Protein AF-A0A7C4FRC9-F1 (afdb_monomer_lite)

Structure (mmCIF, N/CA/C/O backbone):
data_AF-A0A7C4FRC9-F1
#
_entry.id   AF-A0A7C4FRC9-F1
#
loop_
_atom_site.group_PDB
_atom_site.id
_atom_site.type_symbol
_atom_site.label_atom_id
_atom_site.label_alt_id
_atom_site.label_comp_id
_atom_site.label_asym_id
_atom_site.label_entity_id
_atom_site.label_seq_id
_atom_site.pdbx_PDB_ins_code
_atom_site.Cartn_x
_atom_site.Cartn_y
_atom_site.Cartn_z
_atom_site.occupancy
_atom_site.B_iso_or_equiv
_atom_site.auth_seq_id
_atom_site.auth_comp_id
_atom_site.auth_asym_id
_atom_site.auth_atom_id
_atom_site.pdbx_PDB_model_num
ATOM 1 N N . MET A 1 1 ? 4.981 -25.621 -105.817 1.00 39.69 1 MET A N 1
ATOM 2 C CA . MET A 1 1 ? 4.911 -24.858 -104.553 1.00 39.69 1 MET A CA 1
ATOM 3 C C . MET A 1 1 ? 3.865 -25.518 -103.671 1.00 39.69 1 MET A C 1
ATOM 5 O O . MET A 1 1 ? 2.688 -25.416 -103.977 1.00 39.69 1 MET A O 1
ATOM 9 N N . ILE A 1 2 ? 4.285 -26.274 -102.657 1.00 39.16 2 ILE A N 1
ATOM 10 C CA . ILE A 1 2 ? 3.383 -26.930 -101.700 1.00 39.16 2 ILE A CA 1
ATOM 11 C C . ILE A 1 2 ? 3.702 -26.321 -100.336 1.00 39.16 2 ILE A C 1
ATOM 13 O O . ILE A 1 2 ? 4.816 -26.470 -99.841 1.00 39.16 2 ILE A O 1
ATOM 17 N N . ALA A 1 3 ? 2.752 -25.569 -99.781 1.00 40.97 3 ALA A N 1
ATOM 18 C CA . ALA A 1 3 ? 2.880 -24.924 -98.482 1.00 40.97 3 ALA A CA 1
ATOM 19 C C . ALA A 1 3 ? 2.519 -25.921 -97.370 1.00 40.97 3 ALA A C 1
ATOM 21 O O . ALA A 1 3 ? 1.390 -26.410 -97.311 1.00 40.97 3 ALA A O 1
ATOM 22 N N . GLN A 1 4 ? 3.478 -26.219 -96.493 1.00 41.31 4 GLN A N 1
ATOM 23 C CA . GLN A 1 4 ? 3.238 -26.959 -95.255 1.00 41.31 4 GLN A CA 1
ATOM 24 C C . GLN A 1 4 ? 2.692 -26.024 -94.168 1.00 41.31 4 GLN A C 1
ATOM 26 O O . GLN A 1 4 ? 3.187 -24.921 -93.946 1.00 41.31 4 GLN A O 1
ATOM 31 N N . LYS A 1 5 ? 1.647 -26.503 -93.494 1.00 49.38 5 LYS A N 1
ATOM 32 C CA . LYS A 1 5 ? 0.957 -25.891 -92.353 1.00 49.38 5 LYS A CA 1
ATOM 33 C C . LYS A 1 5 ? 1.778 -26.137 -91.073 1.00 49.38 5 LYS A C 1
ATOM 35 O O . LYS A 1 5 ? 2.216 -27.273 -90.898 1.00 49.38 5 LYS A O 1
ATOM 40 N N . PRO A 1 6 ? 1.959 -25.171 -90.153 1.00 49.62 6 PRO A N 1
ATOM 41 C CA . PRO A 1 6 ? 2.631 -25.456 -88.892 1.00 49.62 6 PRO A CA 1
ATOM 42 C C . PRO A 1 6 ? 1.642 -25.978 -87.842 1.00 49.62 6 PRO A C 1
ATOM 44 O O . PRO A 1 6 ? 0.587 -25.394 -87.583 1.00 49.62 6 PRO A O 1
ATOM 47 N N . GLU A 1 7 ? 2.021 -27.098 -87.238 1.00 42.34 7 GLU A N 1
ATOM 48 C CA . GLU A 1 7 ? 1.362 -27.772 -86.127 1.00 42.34 7 GLU A CA 1
ATOM 49 C C . GLU A 1 7 ? 1.812 -27.147 -84.792 1.00 42.34 7 GLU A C 1
ATOM 51 O O . GLU A 1 7 ? 2.996 -26.881 -84.569 1.00 42.34 7 GLU A O 1
ATOM 56 N N . LYS A 1 8 ? 0.853 -26.865 -83.903 1.00 50.00 8 LYS A N 1
ATOM 57 C CA . LYS A 1 8 ? 1.083 -26.281 -82.574 1.00 50.00 8 LYS A CA 1
ATOM 58 C C . LYS A 1 8 ? 1.794 -27.290 -81.662 1.00 50.00 8 LYS A C 1
ATOM 60 O O . LYS A 1 8 ? 1.236 -28.345 -81.383 1.00 50.00 8 LYS A O 1
ATOM 65 N N . ARG A 1 9 ? 2.941 -26.919 -81.080 1.00 42.72 9 ARG A N 1
ATOM 66 C CA . ARG A 1 9 ? 3.460 -27.544 -79.847 1.00 42.72 9 ARG A CA 1
ATOM 67 C C . ARG A 1 9 ? 3.300 -26.587 -78.671 1.00 42.72 9 ARG A C 1
ATOM 69 O O . ARG A 1 9 ? 3.904 -25.517 -78.647 1.00 42.72 9 ARG A O 1
ATOM 76 N N . ALA A 1 10 ? 2.475 -26.988 -77.708 1.00 43.44 10 ALA A N 1
ATOM 77 C CA . ALA A 1 10 ? 2.389 -26.366 -76.396 1.00 43.44 10 ALA A CA 1
ATOM 78 C C . ALA A 1 10 ? 3.716 -26.580 -75.649 1.00 43.44 10 ALA A C 1
ATOM 80 O O . ALA A 1 10 ? 4.198 -27.707 -75.555 1.00 43.44 10 ALA A O 1
ATOM 81 N N . ARG A 1 11 ? 4.322 -25.496 -75.149 1.00 45.44 11 ARG A N 1
ATOM 82 C CA . ARG A 1 11 ? 5.453 -25.566 -74.219 1.00 45.44 11 ARG A CA 1
ATOM 83 C C . ARG A 1 11 ? 4.907 -25.735 -72.809 1.00 45.44 11 ARG A C 1
ATOM 85 O O . ARG A 1 11 ? 4.356 -24.804 -72.229 1.00 45.44 11 ARG A O 1
ATOM 92 N N . GLU A 1 12 ? 5.073 -26.936 -72.290 1.00 51.81 12 GLU A N 1
ATOM 93 C CA . GLU A 1 12 ? 5.099 -27.229 -70.865 1.00 51.81 12 GLU A CA 1
ATOM 94 C C . GLU A 1 12 ? 6.404 -26.627 -70.316 1.00 51.81 12 GLU A C 1
ATOM 96 O O . GLU A 1 12 ? 7.489 -26.963 -70.788 1.00 51.81 12 GLU A O 1
ATOM 101 N N . GLY A 1 13 ? 6.313 -25.640 -69.424 1.00 46.03 13 GLY A N 1
ATOM 102 C CA . GLY A 1 13 ? 7.482 -24.880 -68.982 1.00 46.03 13 GLY A CA 1
ATOM 103 C C . GLY A 1 13 ? 7.266 -24.192 -67.641 1.00 46.03 13 GLY A C 1
ATOM 104 O O . GLY A 1 13 ? 6.520 -23.223 -67.550 1.00 46.03 13 GLY A O 1
ATOM 105 N N . ASP A 1 14 ? 7.960 -24.720 -66.634 1.00 53.25 14 ASP A N 1
ATOM 106 C CA . ASP A 1 14 ? 8.420 -24.056 -65.410 1.00 53.25 14 ASP A CA 1
ATOM 107 C C . ASP A 1 14 ? 7.388 -23.481 -64.426 1.00 53.25 14 ASP A C 1
ATOM 109 O O . ASP A 1 14 ? 7.271 -22.277 -64.210 1.00 53.25 14 ASP A O 1
ATOM 113 N N . ARG A 1 15 ? 6.722 -24.374 -63.680 1.00 51.25 15 ARG A N 1
ATOM 114 C CA . ARG A 1 15 ? 6.160 -24.047 -62.347 1.00 51.25 15 ARG A CA 1
ATOM 115 C C . ARG A 1 15 ? 7.069 -24.461 -61.179 1.00 51.25 15 ARG A C 1
ATOM 117 O O . ARG A 1 15 ? 6.765 -24.143 -60.032 1.00 51.25 15 ARG A O 1
ATOM 124 N N . GLY A 1 16 ? 8.182 -25.144 -61.457 1.00 53.72 16 GLY A N 1
ATOM 125 C CA . GLY A 1 16 ? 9.133 -25.646 -60.458 1.00 53.72 16 GLY A CA 1
ATOM 126 C C . GLY A 1 16 ? 9.737 -24.570 -59.543 1.00 53.72 16 GLY A C 1
ATOM 127 O O . GLY A 1 16 ? 9.617 -24.699 -58.324 1.00 53.72 16 GLY A O 1
ATOM 128 N N . PRO A 1 17 ? 10.326 -23.477 -60.068 1.00 57.72 17 PRO A N 1
ATOM 129 C CA . PRO A 1 17 ? 11.017 -22.500 -59.221 1.00 57.72 17 PRO A CA 1
ATOM 130 C C . PRO A 1 17 ? 10.059 -21.667 -58.354 1.00 57.72 17 PRO A C 1
ATOM 132 O O . PRO A 1 17 ? 10.423 -21.242 -57.259 1.00 57.72 17 PRO A O 1
ATOM 135 N N . PHE A 1 18 ? 8.813 -21.479 -58.798 1.00 57.59 18 PHE A N 1
ATOM 136 C CA . PHE A 1 18 ? 7.813 -20.688 -58.075 1.00 57.59 18 PHE A CA 1
ATOM 137 C C . PHE A 1 18 ? 7.245 -21.429 -56.857 1.00 57.59 18 PHE A C 1
ATOM 139 O O . PHE A 1 18 ? 7.050 -20.835 -55.796 1.00 57.59 18 PHE A O 1
ATOM 146 N N . ILE A 1 19 ? 7.026 -22.742 -56.985 1.00 64.00 19 ILE A N 1
ATOM 147 C CA . ILE A 1 19 ? 6.540 -23.584 -55.884 1.00 64.00 19 ILE A CA 1
ATOM 148 C C . ILE A 1 19 ? 7.621 -23.709 -54.804 1.00 64.00 19 ILE A C 1
ATOM 150 O O . ILE A 1 19 ? 7.321 -23.568 -53.621 1.00 64.00 19 ILE A O 1
ATOM 154 N N . VAL A 1 20 ? 8.886 -23.884 -55.199 1.00 66.31 20 VAL A N 1
ATOM 155 C CA . VAL A 1 20 ? 10.014 -23.950 -54.255 1.00 66.31 20 VAL A CA 1
ATOM 156 C C . VAL A 1 20 ? 10.172 -22.632 -53.488 1.00 66.31 20 VAL A C 1
ATOM 158 O O . VAL A 1 20 ? 10.335 -22.659 -52.270 1.00 66.31 20 VAL A O 1
ATOM 161 N N . ALA A 1 21 ? 10.042 -21.480 -54.156 1.00 67.88 21 ALA A N 1
ATOM 162 C CA . ALA A 1 21 ? 10.092 -20.172 -53.501 1.00 67.88 21 ALA A CA 1
ATOM 163 C C . ALA A 1 21 ? 8.931 -19.952 -52.511 1.00 67.88 21 ALA A C 1
ATOM 165 O O . ALA A 1 21 ? 9.160 -19.472 -51.401 1.00 67.88 21 ALA A O 1
ATOM 166 N N . MET A 1 22 ? 7.699 -20.345 -52.862 1.00 67.38 22 MET A N 1
ATOM 167 C CA . MET A 1 22 ? 6.550 -20.256 -51.946 1.00 67.38 22 MET A CA 1
ATOM 168 C C . MET A 1 22 ? 6.711 -21.151 -50.717 1.00 67.38 22 MET A C 1
ATOM 170 O O . MET A 1 22 ? 6.409 -20.720 -49.605 1.00 67.38 22 MET A O 1
ATOM 174 N N . VAL A 1 23 ? 7.203 -22.378 -50.904 1.00 70.31 23 VAL A N 1
ATOM 175 C CA . VAL A 1 23 ? 7.465 -23.307 -49.799 1.00 70.31 23 VAL A CA 1
ATOM 176 C C . VAL A 1 23 ? 8.554 -22.740 -48.889 1.00 70.31 23 VAL A C 1
ATOM 178 O O . VAL A 1 23 ? 8.381 -22.737 -47.675 1.00 70.31 23 VAL A O 1
ATOM 181 N N . LEU A 1 24 ? 9.625 -22.167 -49.446 1.00 71.31 24 LEU A N 1
ATOM 182 C CA . LEU A 1 24 ? 10.692 -21.550 -48.657 1.00 71.31 24 LEU A CA 1
ATOM 183 C C . LEU A 1 24 ? 10.187 -20.354 -47.833 1.00 71.31 24 LEU A C 1
ATOM 185 O O . LEU A 1 24 ? 10.489 -20.263 -46.648 1.00 71.31 24 LEU A O 1
ATOM 189 N N . ILE A 1 25 ? 9.373 -19.471 -48.424 1.00 73.62 25 ILE A N 1
ATOM 190 C CA . ILE A 1 25 ? 8.760 -18.333 -47.716 1.00 73.62 25 ILE A CA 1
ATOM 191 C C . ILE A 1 25 ? 7.819 -18.824 -46.613 1.00 73.62 25 ILE A C 1
ATOM 193 O O . ILE A 1 25 ? 7.826 -18.270 -45.515 1.00 73.62 25 ILE A O 1
ATOM 197 N N . PHE A 1 26 ? 7.043 -19.877 -46.873 1.00 71.94 26 PHE A N 1
ATOM 198 C CA . PHE A 1 26 ? 6.169 -20.482 -45.873 1.00 71.94 26 PHE A CA 1
ATOM 199 C C . PHE A 1 26 ? 6.974 -21.081 -44.714 1.00 71.94 26 PHE A C 1
ATOM 201 O O . PHE A 1 26 ? 6.668 -20.800 -43.560 1.00 71.94 26 PHE A O 1
ATOM 208 N N . PHE A 1 27 ? 8.049 -21.825 -44.990 1.00 67.75 27 PHE A N 1
ATOM 209 C CA . PHE A 1 27 ? 8.919 -22.372 -43.947 1.00 67.75 27 PHE A CA 1
ATOM 210 C C . PHE A 1 27 ? 9.648 -21.281 -43.165 1.00 67.75 27 PHE A C 1
ATOM 212 O O . PHE A 1 27 ? 9.705 -21.367 -41.944 1.00 67.75 27 PHE A O 1
ATOM 219 N N . ILE A 1 28 ? 10.138 -20.228 -43.823 1.00 68.50 28 ILE A N 1
ATOM 220 C CA . ILE A 1 28 ? 10.747 -19.072 -43.155 1.00 68.50 28 ILE A CA 1
ATOM 221 C C . ILE A 1 28 ? 9.707 -18.365 -42.271 1.00 68.50 28 ILE A C 1
ATOM 223 O O . ILE A 1 28 ? 9.977 -18.099 -41.103 1.00 68.50 28 ILE A O 1
ATOM 227 N N . GLY A 1 29 ? 8.494 -18.130 -42.778 1.00 61.62 29 GLY A N 1
ATOM 228 C CA . GLY A 1 29 ? 7.397 -17.529 -42.018 1.00 61.62 29 GLY A CA 1
ATOM 229 C C . GLY A 1 29 ? 6.994 -18.365 -40.801 1.00 61.62 29 GLY A C 1
ATOM 230 O O . GLY A 1 29 ? 6.905 -17.838 -39.696 1.00 61.62 29 GLY A O 1
ATOM 231 N N . VAL A 1 30 ? 6.832 -19.679 -40.969 1.00 62.50 30 VAL A N 1
ATOM 232 C CA . VAL A 1 30 ? 6.519 -20.617 -39.879 1.00 62.50 30 VAL A CA 1
ATOM 233 C C . VAL A 1 30 ? 7.677 -20.720 -38.880 1.00 62.50 30 VAL A C 1
ATOM 235 O O . VAL A 1 30 ? 7.434 -20.834 -37.680 1.00 62.50 30 VAL A O 1
ATOM 238 N N . PHE A 1 31 ? 8.929 -20.630 -39.334 1.00 57.38 31 PHE A N 1
ATOM 239 C CA . PHE A 1 31 ? 10.109 -20.631 -38.469 1.00 57.38 31 PHE A CA 1
ATOM 240 C C . PHE A 1 31 ? 10.190 -19.356 -37.617 1.00 57.38 31 PHE A C 1
ATOM 242 O O . PHE A 1 31 ? 10.411 -19.451 -36.414 1.00 57.38 31 PHE A O 1
ATOM 249 N N . PHE A 1 32 ? 9.918 -18.176 -38.188 1.00 55.28 32 PHE A N 1
ATOM 250 C CA . PHE A 1 32 ? 9.857 -16.917 -37.431 1.00 55.28 32 PHE A CA 1
ATOM 251 C C . PHE A 1 32 ? 8.658 -16.849 -36.473 1.00 55.28 32 PHE A C 1
ATOM 253 O O . PHE A 1 32 ? 8.803 -16.348 -35.358 1.00 55.28 32 PHE A O 1
ATOM 260 N N . ILE A 1 33 ? 7.500 -17.397 -36.860 1.00 56.72 33 ILE A N 1
ATOM 261 C CA . ILE A 1 33 ? 6.330 -17.502 -35.975 1.00 56.72 33 ILE A CA 1
ATOM 262 C C . ILE A 1 33 ? 6.640 -18.427 -34.789 1.00 56.72 33 ILE A C 1
ATOM 264 O O . ILE A 1 33 ? 6.338 -18.071 -33.654 1.00 56.72 33 ILE A O 1
ATOM 268 N N . ASN A 1 34 ? 7.304 -19.565 -35.018 1.00 48.19 34 ASN A N 1
ATOM 269 C CA . ASN A 1 34 ? 7.692 -20.482 -33.940 1.00 48.19 34 ASN A CA 1
ATOM 270 C C . ASN A 1 34 ? 8.859 -19.960 -33.082 1.00 48.19 34 ASN A C 1
ATOM 272 O O . ASN A 1 34 ? 8.884 -20.222 -31.881 1.00 48.19 34 ASN A O 1
ATOM 276 N N . LEU A 1 35 ? 9.788 -19.168 -33.632 1.00 46.72 35 LEU A N 1
ATOM 277 C CA . LEU A 1 35 ? 10.836 -18.517 -32.831 1.00 46.72 35 LEU A CA 1
ATOM 278 C C . LEU A 1 35 ? 10.267 -17.482 -31.853 1.00 46.72 35 LEU A C 1
ATOM 280 O O . LEU A 1 35 ? 10.776 -17.348 -30.741 1.00 46.72 35 LEU A O 1
ATOM 284 N N . GLY A 1 36 ? 9.190 -16.787 -32.235 1.00 43.41 36 GLY A N 1
ATOM 285 C CA . GLY A 1 36 ? 8.468 -15.872 -31.346 1.00 43.41 36 GLY A CA 1
ATOM 286 C C . GLY A 1 36 ? 7.828 -16.558 -30.130 1.00 43.41 36 GLY A C 1
ATOM 287 O O . GLY A 1 36 ? 7.539 -15.887 -29.144 1.00 43.41 36 GLY A O 1
ATOM 288 N N . VAL A 1 37 ? 7.651 -17.884 -30.175 1.00 44.81 37 VAL A N 1
ATOM 289 C CA . VAL A 1 37 ? 7.088 -18.706 -29.087 1.00 44.81 37 VAL A CA 1
ATOM 290 C C . VAL A 1 37 ? 8.182 -19.270 -28.161 1.00 44.81 37 VAL A C 1
ATOM 292 O O . VAL A 1 37 ? 7.887 -19.685 -27.044 1.00 44.81 37 VAL A O 1
ATOM 295 N N . LEU A 1 38 ? 9.455 -19.249 -28.578 1.00 38.59 38 LEU A N 1
ATOM 296 C CA . LEU A 1 38 ? 10.572 -19.865 -27.843 1.00 38.59 38 LEU A CA 1
ATOM 297 C C . LEU A 1 38 ? 11.319 -18.926 -26.889 1.00 38.59 38 LEU A C 1
ATOM 299 O O . LEU A 1 38 ? 12.128 -19.399 -26.093 1.00 38.59 38 LEU A O 1
ATOM 303 N N . PHE A 1 39 ? 11.046 -17.621 -26.919 1.00 43.31 39 PHE A N 1
ATOM 304 C CA . PHE A 1 39 ? 11.543 -16.713 -25.890 1.00 43.31 39 PHE A CA 1
ATOM 305 C C . PHE A 1 39 ? 10.457 -16.517 -24.834 1.00 43.31 39 PHE A C 1
ATOM 307 O O . PHE A 1 39 ? 9.515 -15.758 -25.084 1.00 43.31 39 PHE A O 1
ATOM 314 N N . PRO A 1 40 ? 10.552 -17.158 -23.650 1.00 50.25 40 PRO A N 1
ATOM 315 C CA . PRO A 1 40 ? 9.742 -16.719 -22.527 1.00 50.25 40 PRO A CA 1
ATOM 316 C C . PRO A 1 40 ? 10.047 -15.234 -22.336 1.00 50.25 40 PRO A C 1
ATOM 318 O O . PRO A 1 40 ? 11.204 -14.848 -22.171 1.00 50.25 40 PRO A O 1
ATOM 321 N N . PHE A 1 41 ? 9.024 -14.389 -22.456 1.00 56.38 41 PHE A N 1
ATOM 322 C CA . PHE A 1 41 ? 9.143 -12.949 -22.260 1.00 56.38 41 PHE A CA 1
ATOM 323 C C . PHE A 1 41 ? 9.532 -12.721 -20.792 1.00 56.38 41 PHE A C 1
ATOM 325 O O . PHE A 1 41 ? 8.675 -12.627 -19.915 1.00 56.38 41 PHE A O 1
ATOM 332 N N . GLN A 1 42 ? 10.833 -12.738 -20.505 1.00 76.94 42 GLN A N 1
ATOM 333 C CA . GLN A 1 42 ? 11.354 -12.513 -19.166 1.00 76.94 42 GLN A CA 1
ATOM 334 C C . GLN A 1 42 ? 11.203 -11.032 -18.846 1.00 76.94 42 GLN A C 1
ATOM 336 O O . GLN A 1 42 ? 11.608 -10.162 -19.622 1.00 76.94 42 GLN A O 1
ATOM 341 N N . ILE A 1 43 ? 10.589 -10.739 -17.703 1.00 89.75 43 ILE A N 1
ATOM 342 C CA . ILE A 1 43 ? 10.398 -9.366 -17.245 1.00 89.75 43 ILE A CA 1
ATOM 343 C C . ILE A 1 43 ? 11.783 -8.781 -16.966 1.00 89.75 43 ILE A C 1
ATOM 345 O O . ILE A 1 43 ? 12.542 -9.338 -16.178 1.00 89.75 43 ILE A O 1
ATOM 349 N N . SER A 1 44 ? 12.125 -7.665 -17.608 1.00 94.12 44 SER A N 1
ATOM 350 C CA . SER A 1 44 ? 13.327 -6.900 -17.272 1.00 94.12 44 SER A CA 1
ATOM 351 C C . SER A 1 44 ? 13.135 -6.261 -15.898 1.00 94.12 44 SER A C 1
ATOM 353 O O . SER A 1 44 ? 12.264 -5.397 -15.746 1.00 94.12 44 SER A O 1
ATOM 355 N N . VAL A 1 45 ? 13.925 -6.676 -14.906 1.00 95.88 45 VAL A N 1
ATOM 356 C CA . VAL A 1 45 ? 13.808 -6.205 -13.519 1.00 95.88 45 VAL A CA 1
ATOM 357 C C . VAL A 1 45 ? 15.108 -5.585 -13.036 1.00 95.88 45 VAL A C 1
ATOM 359 O O . VAL A 1 45 ? 16.169 -6.183 -13.157 1.00 95.88 45 VAL A O 1
ATOM 362 N N . TYR A 1 46 ? 15.013 -4.409 -12.430 1.00 96.50 46 TYR A N 1
ATOM 363 C CA . TYR A 1 46 ? 16.066 -3.837 -11.606 1.00 96.50 46 TYR A CA 1
ATOM 364 C C . TYR A 1 46 ? 15.662 -3.944 -10.132 1.00 96.50 46 TYR A C 1
ATOM 366 O O . TYR A 1 46 ? 14.607 -3.445 -9.726 1.00 96.50 46 TYR A O 1
ATOM 374 N N . THR A 1 47 ? 16.486 -4.598 -9.320 1.00 95.38 47 THR A N 1
ATOM 375 C CA . THR A 1 47 ? 16.232 -4.771 -7.889 1.00 95.38 47 THR A CA 1
ATOM 376 C C . THR A 1 47 ? 17.536 -4.826 -7.099 1.00 95.38 47 THR A C 1
ATOM 378 O O . THR A 1 47 ? 18.594 -5.093 -7.653 1.00 95.38 47 THR A O 1
ATOM 381 N N . LEU A 1 48 ? 17.446 -4.559 -5.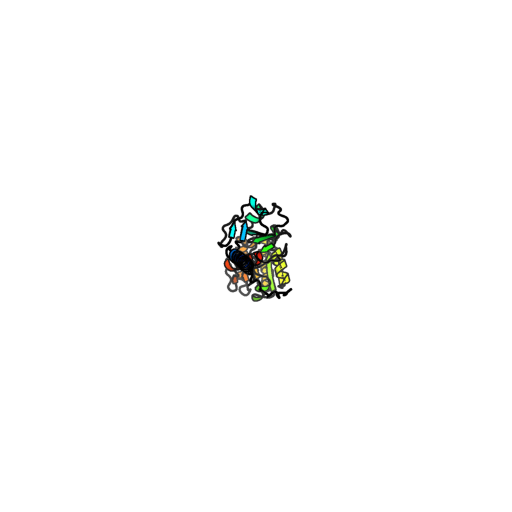796 1.00 93.50 48 LEU A N 1
ATOM 382 C CA . LEU A 1 48 ? 18.529 -4.734 -4.820 1.00 93.50 48 LEU A CA 1
ATOM 383 C C . LEU A 1 48 ? 18.145 -5.759 -3.739 1.00 93.50 48 LEU A C 1
ATOM 385 O O . LEU A 1 48 ? 18.828 -5.895 -2.726 1.00 93.50 48 LEU A O 1
ATOM 389 N N . GLU A 1 49 ? 17.004 -6.421 -3.918 1.00 89.12 49 GLU A N 1
ATOM 390 C CA . GLU A 1 49 ? 16.396 -7.342 -2.968 1.00 89.12 49 GLU A CA 1
ATOM 391 C C . GLU A 1 49 ? 16.093 -8.663 -3.689 1.00 89.12 49 GLU A C 1
ATOM 393 O O . GLU A 1 49 ? 15.837 -8.656 -4.894 1.00 89.12 49 GLU A O 1
ATOM 398 N N . PRO A 1 50 ? 16.106 -9.807 -2.985 1.00 83.44 50 PRO A N 1
ATOM 399 C CA . PRO A 1 50 ? 15.775 -11.083 -3.602 1.00 83.44 50 PRO A CA 1
ATOM 400 C C . PRO A 1 50 ? 14.331 -11.074 -4.116 1.00 83.44 50 PRO A C 1
ATOM 402 O O . PRO A 1 50 ? 13.389 -10.781 -3.371 1.00 83.44 50 PRO A O 1
ATOM 405 N N . LEU A 1 51 ? 14.160 -11.425 -5.391 1.00 82.62 51 LEU A N 1
ATOM 406 C CA . LEU A 1 51 ? 12.845 -11.598 -5.992 1.00 82.62 51 LEU A CA 1
ATOM 407 C C . LEU A 1 51 ? 12.315 -12.999 -5.681 1.00 82.62 51 LEU A C 1
ATOM 409 O O . LEU A 1 51 ? 13.064 -13.969 -5.724 1.00 82.62 51 LEU A O 1
ATOM 413 N N . PRO A 1 52 ? 11.022 -13.137 -5.367 1.00 71.88 52 PRO A N 1
ATOM 414 C CA . PRO A 1 52 ? 10.423 -14.429 -5.043 1.00 71.88 52 PRO A CA 1
ATOM 415 C C . PRO A 1 52 ? 9.752 -15.101 -6.256 1.00 71.88 52 PRO A C 1
ATOM 417 O O . PRO A 1 52 ? 8.792 -15.850 -6.080 1.00 71.88 52 PRO A O 1
ATOM 420 N N . PHE A 1 53 ? 10.188 -14.786 -7.476 1.00 77.62 53 PHE A N 1
ATOM 421 C CA . PHE A 1 53 ? 9.729 -15.409 -8.720 1.00 77.62 53 PHE A CA 1
ATOM 422 C C . PHE A 1 53 ? 10.906 -15.538 -9.681 1.00 77.62 53 PHE A C 1
ATOM 424 O O . PHE A 1 53 ? 11.755 -14.661 -9.672 1.00 77.62 53 PHE A O 1
ATOM 431 N N . ASP A 1 54 ? 10.927 -16.577 -10.517 1.00 75.94 54 ASP A N 1
ATOM 432 C CA . ASP A 1 54 ? 12.095 -16.914 -11.351 1.00 75.94 54 ASP A CA 1
ATOM 433 C C . ASP A 1 54 ? 11.984 -16.407 -12.807 1.00 75.94 54 ASP A C 1
ATOM 435 O O . ASP A 1 54 ? 12.962 -16.386 -13.550 1.00 75.94 54 ASP A O 1
ATOM 439 N N . ASP A 1 55 ? 10.800 -15.937 -13.221 1.00 82.12 55 ASP A N 1
ATOM 440 C CA . ASP A 1 55 ? 10.504 -15.476 -14.590 1.00 82.12 55 ASP A CA 1
ATOM 441 C C . ASP A 1 55 ? 10.991 -14.032 -14.861 1.00 82.12 55 ASP A C 1
ATOM 443 O O . ASP A 1 55 ? 10.232 -13.172 -15.330 1.00 82.12 55 ASP A O 1
ATOM 447 N N . TYR A 1 56 ? 12.251 -13.723 -14.554 1.00 88.88 56 TYR A N 1
ATOM 448 C CA . TYR A 1 56 ? 12.813 -12.392 -14.786 1.00 88.88 56 TYR A CA 1
ATOM 449 C C . TYR A 1 56 ? 14.237 -12.412 -15.321 1.00 88.88 56 TYR A C 1
ATOM 451 O O . TYR A 1 56 ? 15.004 -13.351 -15.129 1.00 88.88 56 TYR A O 1
ATOM 459 N N . ARG A 1 57 ? 14.590 -11.310 -15.980 1.00 91.75 57 ARG A N 1
ATOM 460 C CA . ARG A 1 57 ? 15.959 -10.983 -16.346 1.00 91.75 57 ARG A CA 1
ATOM 461 C C . ARG A 1 57 ? 16.394 -9.790 -15.517 1.00 91.75 57 ARG A C 1
ATOM 463 O O . ARG A 1 57 ? 15.839 -8.699 -15.656 1.00 91.75 57 ARG A O 1
ATOM 470 N N . GLU A 1 58 ? 17.394 -9.997 -14.671 1.00 93.06 58 GLU A N 1
ATOM 471 C CA . GLU A 1 58 ? 17.983 -8.909 -13.903 1.00 93.06 58 GLU A CA 1
ATOM 472 C C . GLU A 1 58 ? 18.742 -7.952 -14.827 1.00 93.06 58 GLU A C 1
ATOM 474 O O . GLU A 1 58 ? 19.569 -8.354 -15.650 1.00 93.06 58 GLU A O 1
ATOM 479 N N . VAL A 1 59 ? 18.439 -6.668 -14.703 1.00 95.19 59 VAL A N 1
ATOM 480 C CA . VAL A 1 59 ? 19.058 -5.589 -15.463 1.00 95.19 59 VAL A CA 1
ATOM 481 C C . VAL A 1 59 ? 20.072 -4.916 -14.560 1.00 95.19 59 VAL A C 1
ATOM 483 O O . VAL A 1 59 ? 19.744 -4.490 -13.459 1.00 95.19 59 VAL A O 1
ATOM 486 N N . LYS A 1 60 ? 21.311 -4.784 -15.031 1.00 95.31 60 LYS A N 1
ATOM 487 C CA . LYS A 1 60 ? 22.337 -4.021 -14.312 1.00 95.31 60 LYS A CA 1
ATOM 488 C C . LYS A 1 60 ? 22.071 -2.524 -14.421 1.00 95.31 60 LYS A C 1
ATOM 490 O O . LYS A 1 60 ? 21.524 -2.062 -15.424 1.00 95.31 60 LYS A O 1
ATOM 495 N N . LYS A 1 61 ? 22.511 -1.759 -13.421 1.00 95.19 61 LYS A N 1
ATOM 496 C CA . LYS A 1 61 ? 22.282 -0.309 -13.334 1.00 95.19 61 LYS A CA 1
ATOM 497 C C . LYS A 1 61 ? 22.719 0.438 -14.598 1.00 95.19 61 LYS A C 1
ATOM 499 O O . LYS A 1 61 ? 22.012 1.329 -15.064 1.00 95.19 61 LYS A O 1
ATOM 504 N N . GLU A 1 62 ? 23.843 0.039 -15.185 1.00 94.81 62 GLU A N 1
ATOM 505 C CA . GLU A 1 62 ? 24.440 0.671 -16.368 1.00 94.81 62 GLU A CA 1
ATOM 506 C C . GLU A 1 62 ? 23.589 0.464 -17.630 1.00 94.81 62 GLU A C 1
ATOM 508 O O . GLU A 1 62 ? 23.621 1.280 -18.548 1.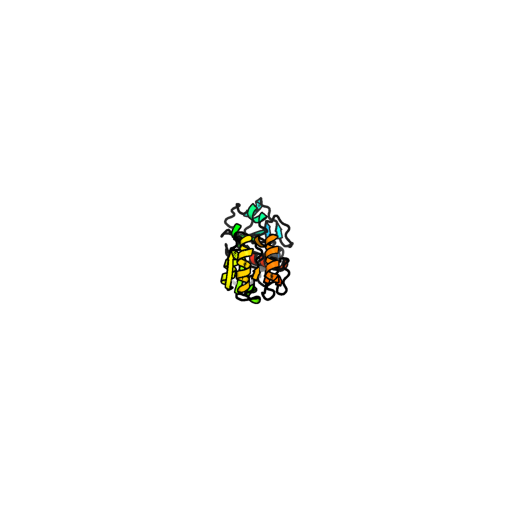00 94.81 62 GLU A O 1
ATOM 513 N N . ASN A 1 63 ? 22.785 -0.601 -17.656 1.00 94.56 63 ASN A N 1
ATOM 514 C CA . ASN A 1 63 ? 21.993 -1.011 -18.814 1.00 94.56 63 ASN A CA 1
ATOM 515 C C . ASN A 1 63 ? 20.520 -0.602 -18.710 1.00 94.56 63 ASN A C 1
ATOM 517 O O . ASN A 1 63 ? 19.729 -0.941 -19.586 1.00 94.56 63 ASN A O 1
ATOM 521 N N . ILE A 1 64 ? 20.134 0.150 -17.674 1.00 94.94 64 ILE A N 1
ATOM 522 C CA . ILE A 1 64 ? 18.737 0.532 -17.433 1.00 94.94 64 ILE A CA 1
ATOM 523 C C . ILE A 1 64 ? 18.115 1.213 -18.651 1.00 94.94 64 ILE A C 1
ATOM 525 O O . ILE A 1 64 ? 17.018 0.834 -19.043 1.00 94.94 64 ILE A O 1
ATOM 529 N N . CYS A 1 65 ? 18.789 2.173 -19.292 1.00 94.44 65 CYS A N 1
ATOM 530 C CA . CYS A 1 65 ? 18.203 2.884 -20.436 1.00 94.44 65 CYS A CA 1
ATOM 531 C C . CYS A 1 65 ? 18.147 2.064 -21.738 1.00 94.44 65 CYS A C 1
ATOM 533 O O . CYS A 1 65 ? 17.523 2.523 -22.694 1.00 94.44 65 CYS A O 1
ATOM 535 N N . ALA A 1 66 ? 18.752 0.872 -21.794 1.00 93.56 66 ALA A N 1
ATOM 536 C CA . ALA A 1 66 ? 18.589 -0.034 -22.932 1.00 93.56 66 ALA A CA 1
ATOM 537 C C . ALA A 1 66 ? 17.192 -0.685 -22.950 1.00 93.56 66 ALA A C 1
ATOM 539 O O . ALA A 1 66 ? 16.715 -1.135 -23.992 1.00 93.56 66 ALA A O 1
ATOM 540 N N . GLU A 1 67 ? 16.509 -0.700 -21.804 1.00 93.69 67 GLU A N 1
ATOM 541 C CA . GLU A 1 67 ? 15.196 -1.310 -21.648 1.00 93.69 67 GLU A CA 1
ATOM 542 C C . GLU A 1 67 ? 14.077 -0.331 -22.007 1.00 93.69 67 GLU A C 1
ATOM 544 O O . GLU A 1 67 ? 13.913 0.714 -21.373 1.00 93.69 67 GLU A O 1
ATOM 549 N N . LYS A 1 68 ? 13.223 -0.699 -22.970 1.00 91.38 68 LYS A N 1
ATOM 550 C CA . LYS A 1 68 ? 11.997 0.069 -23.266 1.00 91.38 68 LYS A CA 1
ATOM 551 C C . LYS A 1 68 ? 11.010 0.050 -22.098 1.00 91.38 68 LYS A C 1
ATOM 553 O O . LYS A 1 68 ? 10.279 1.016 -21.886 1.00 91.38 68 LYS A O 1
ATOM 558 N N . ARG A 1 69 ? 10.970 -1.055 -21.352 1.00 93.88 69 ARG A N 1
ATOM 559 C CA . ARG A 1 69 ? 10.103 -1.248 -20.191 1.00 93.88 69 ARG A CA 1
ATOM 560 C C . ARG A 1 69 ? 10.894 -1.936 -19.087 1.00 93.88 69 ARG A C 1
ATOM 562 O O . ARG A 1 69 ? 11.527 -2.953 -19.347 1.00 93.88 69 ARG A O 1
ATOM 569 N N . LEU A 1 70 ? 10.851 -1.384 -17.880 1.00 95.44 70 LEU A N 1
ATOM 570 C CA . LEU A 1 70 ? 11.622 -1.872 -16.740 1.00 95.44 70 LEU A CA 1
ATOM 571 C C . LEU A 1 70 ? 10.737 -1.952 -15.497 1.00 95.44 70 LEU A C 1
ATOM 573 O O . LEU A 1 70 ? 10.043 -0.991 -15.164 1.00 95.44 70 LEU A O 1
ATOM 577 N N . LEU A 1 71 ? 10.775 -3.093 -14.814 1.00 95.94 71 LEU A N 1
ATOM 578 C CA . LEU A 1 71 ? 10.211 -3.245 -13.483 1.00 95.94 71 LEU A CA 1
ATOM 579 C C . LEU A 1 71 ? 11.299 -2.879 -12.472 1.00 95.94 71 LEU A C 1
ATOM 581 O O . LEU A 1 71 ? 12.362 -3.486 -12.456 1.00 95.94 71 LEU A O 1
ATOM 585 N N . ILE A 1 72 ? 11.046 -1.887 -11.631 1.00 96.06 72 ILE A N 1
ATOM 586 C CA . ILE A 1 72 ? 11.913 -1.531 -10.514 1.00 96.06 72 ILE A CA 1
ATOM 587 C C . ILE A 1 72 ? 11.263 -2.065 -9.244 1.00 96.06 72 ILE A C 1
ATOM 589 O O . ILE A 1 72 ? 10.154 -1.658 -8.893 1.00 96.06 72 ILE A O 1
ATOM 593 N N . TYR A 1 73 ? 11.930 -2.997 -8.574 1.00 95.06 73 TYR A N 1
ATOM 594 C CA . TYR A 1 73 ? 11.368 -3.689 -7.420 1.00 95.06 73 TYR A CA 1
ATOM 595 C C . TYR A 1 73 ? 12.079 -3.300 -6.125 1.00 95.06 73 TYR A C 1
ATOM 597 O O . TYR A 1 73 ? 13.268 -3.581 -5.953 1.00 95.06 73 TYR A O 1
ATOM 605 N N . GLY A 1 74 ? 11.318 -2.702 -5.207 1.00 93.06 74 GLY A N 1
ATOM 606 C CA . GLY A 1 74 ? 11.777 -2.268 -3.892 1.00 93.06 74 GLY A CA 1
ATOM 607 C C . GLY A 1 74 ? 12.162 -0.788 -3.848 1.00 93.06 74 GLY A C 1
ATOM 608 O O . GLY A 1 74 ? 12.692 -0.213 -4.801 1.00 93.06 74 GLY A O 1
ATOM 609 N N . ILE A 1 75 ? 11.922 -0.163 -2.694 1.00 92.38 75 ILE A N 1
ATOM 610 C CA . ILE A 1 75 ? 12.175 1.269 -2.479 1.00 92.38 75 ILE A CA 1
ATOM 611 C C . ILE A 1 75 ? 13.652 1.641 -2.651 1.00 92.38 75 ILE A C 1
ATOM 613 O O . ILE A 1 75 ? 13.965 2.686 -3.218 1.00 92.38 75 ILE A O 1
ATOM 617 N N . ARG A 1 76 ? 14.572 0.777 -2.205 1.00 93.56 76 ARG A N 1
ATOM 618 C CA . ARG A 1 76 ? 16.017 1.018 -2.322 1.00 93.56 76 ARG A CA 1
ATOM 619 C C . ARG A 1 76 ? 16.456 1.033 -3.780 1.00 93.56 76 ARG A C 1
ATOM 621 O O . ARG A 1 76 ? 17.162 1.950 -4.187 1.00 93.56 76 ARG A O 1
ATOM 628 N N . ALA A 1 77 ? 15.979 0.063 -4.561 1.00 94.94 77 ALA A N 1
ATOM 629 C CA . ALA A 1 77 ? 16.243 -0.006 -5.990 1.00 94.94 77 ALA A CA 1
ATOM 630 C C . ALA A 1 77 ? 15.700 1.239 -6.705 1.00 94.94 77 ALA A C 1
ATOM 632 O O . ALA A 1 77 ? 16.413 1.867 -7.480 1.00 94.94 77 ALA A O 1
ATOM 633 N N . TYR A 1 78 ? 14.474 1.660 -6.378 1.00 95.00 78 TYR A N 1
ATOM 634 C CA . TYR A 1 78 ? 13.887 2.870 -6.949 1.00 95.00 78 TYR A CA 1
ATOM 635 C C . TYR A 1 78 ? 14.703 4.131 -6.650 1.00 95.00 78 TYR A C 1
ATOM 637 O O . TYR A 1 78 ? 15.047 4.880 -7.563 1.00 95.00 78 TYR A O 1
ATOM 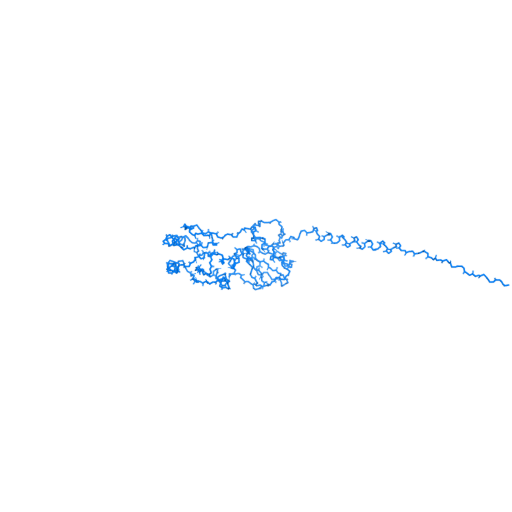645 N N . LEU A 1 79 ? 15.077 4.351 -5.388 1.00 93.88 79 LEU A N 1
ATOM 646 C CA . LEU A 1 79 ? 15.876 5.512 -4.994 1.00 93.88 79 LEU A CA 1
ATOM 647 C C . LEU A 1 79 ? 17.264 5.537 -5.651 1.00 93.88 79 LEU A C 1
ATOM 649 O O . LEU A 1 79 ? 17.763 6.627 -5.941 1.00 93.88 79 LEU A O 1
ATOM 653 N N . ASP A 1 80 ? 17.860 4.370 -5.910 1.00 95.50 80 ASP A N 1
ATOM 654 C CA . ASP A 1 80 ? 19.167 4.256 -6.563 1.00 95.50 80 ASP A CA 1
ATOM 655 C C . ASP A 1 80 ? 19.147 4.719 -8.032 1.00 95.50 80 ASP A C 1
ATOM 657 O O . ASP A 1 80 ? 20.133 5.269 -8.536 1.00 95.50 80 ASP A O 1
ATOM 661 N N . VAL A 1 81 ? 18.006 4.553 -8.712 1.00 94.81 81 VAL A N 1
ATOM 662 C CA . VAL A 1 81 ? 17.889 4.771 -10.165 1.00 94.81 81 VAL A CA 1
ATOM 663 C C . VAL A 1 81 ? 16.937 5.895 -10.561 1.00 94.81 81 VAL A C 1
ATOM 665 O O . VAL A 1 81 ? 16.927 6.285 -11.729 1.00 94.81 81 VAL A O 1
ATOM 668 N N . LYS A 1 82 ? 16.190 6.490 -9.621 1.00 92.75 82 LYS A N 1
ATOM 669 C CA . LYS A 1 82 ? 15.217 7.559 -9.923 1.00 92.75 82 LYS A CA 1
ATOM 670 C C . LYS A 1 82 ? 15.825 8.754 -10.665 1.00 92.75 82 LYS A C 1
ATOM 672 O O . LYS A 1 82 ? 15.193 9.350 -11.527 1.00 92.75 82 LYS A O 1
ATOM 677 N N . LYS A 1 83 ? 17.097 9.077 -10.391 1.00 92.94 83 LYS A N 1
ATOM 678 C CA . LYS A 1 83 ? 17.811 10.196 -11.037 1.00 92.94 83 LYS A CA 1
ATOM 679 C C . LYS A 1 83 ? 18.256 9.895 -12.472 1.00 92.94 83 LYS A C 1
ATOM 681 O O . LYS A 1 83 ? 18.574 10.826 -13.210 1.00 92.94 83 LYS A O 1
ATOM 686 N N . ILE A 1 84 ? 18.295 8.625 -12.874 1.00 93.62 84 ILE A N 1
ATOM 687 C CA . ILE A 1 84 ? 18.648 8.221 -14.237 1.00 93.62 84 ILE A CA 1
ATOM 688 C C . ILE A 1 84 ? 17.443 8.531 -15.124 1.00 93.62 84 ILE A C 1
ATOM 690 O O . ILE A 1 84 ? 16.356 8.018 -14.872 1.00 93.62 84 ILE A O 1
ATOM 694 N N . ARG A 1 85 ? 17.603 9.360 -16.160 1.00 89.75 85 ARG A N 1
ATOM 695 C CA . ARG A 1 85 ? 16.505 9.725 -17.069 1.00 89.75 85 ARG A CA 1
ATOM 696 C C . ARG A 1 85 ? 16.609 8.956 -18.382 1.00 89.75 85 ARG A C 1
ATOM 698 O O . ARG A 1 85 ? 17.543 9.169 -19.144 1.00 89.75 85 ARG A O 1
ATOM 705 N N . CYS A 1 86 ? 15.609 8.123 -18.662 1.00 92.19 86 CYS A N 1
ATOM 706 C CA . CYS A 1 86 ? 15.466 7.399 -19.925 1.00 92.19 86 CYS A CA 1
ATOM 707 C C . CYS A 1 86 ? 14.109 7.800 -20.557 1.00 92.19 86 CYS A C 1
ATOM 709 O O . CYS A 1 86 ? 13.091 7.200 -20.221 1.00 92.19 86 CYS A O 1
ATOM 711 N N . PRO A 1 87 ? 14.040 8.841 -21.413 1.00 86.56 87 PRO A N 1
ATOM 712 C CA . PRO A 1 87 ? 12.774 9.486 -21.803 1.00 86.56 87 PRO A CA 1
ATOM 713 C C . PRO A 1 87 ? 11.721 8.566 -22.437 1.00 86.56 87 PRO A C 1
ATOM 715 O O . PRO A 1 87 ? 10.524 8.738 -22.217 1.00 86.56 87 PRO A O 1
ATOM 718 N N . SER A 1 88 ? 12.154 7.578 -23.218 1.00 85.94 88 SER A N 1
ATOM 719 C CA . SER A 1 88 ? 11.276 6.613 -23.888 1.00 85.94 88 SER A CA 1
ATOM 720 C C . SER A 1 88 ? 10.938 5.395 -23.025 1.00 85.94 88 SER A C 1
ATOM 722 O O . SER A 1 88 ? 10.089 4.594 -23.412 1.00 85.94 88 SER A O 1
ATOM 724 N N . GLN A 1 89 ? 11.577 5.246 -21.862 1.00 93.50 89 GLN A N 1
ATOM 725 C CA . GLN A 1 89 ? 11.375 4.102 -20.990 1.00 93.50 89 GLN A CA 1
ATOM 726 C C . GLN A 1 89 ? 10.068 4.236 -20.214 1.00 93.50 89 GLN A C 1
ATOM 728 O O . GLN A 1 89 ? 9.719 5.299 -19.688 1.00 93.50 89 GLN A O 1
ATOM 733 N N . LEU A 1 90 ? 9.362 3.121 -20.101 1.00 93.56 90 LEU A N 1
ATOM 734 C CA . LEU A 1 90 ? 8.278 2.956 -19.154 1.00 93.56 90 LEU A CA 1
ATOM 735 C C . LEU A 1 90 ? 8.779 2.216 -17.912 1.00 93.56 90 LEU A C 1
ATOM 737 O O . LEU A 1 90 ? 9.315 1.113 -18.022 1.00 93.56 90 LEU A O 1
ATOM 741 N N . ARG A 1 91 ? 8.578 2.810 -16.737 1.00 95.56 91 ARG A N 1
ATOM 742 C CA . ARG A 1 91 ? 8.947 2.213 -15.453 1.00 95.56 91 ARG A CA 1
ATOM 743 C C . ARG A 1 91 ? 7.702 1.768 -14.714 1.00 95.56 91 ARG A C 1
ATOM 745 O O . ARG A 1 91 ? 6.768 2.548 -14.547 1.00 95.56 91 ARG A O 1
ATOM 752 N N . VAL A 1 92 ? 7.715 0.519 -14.276 1.00 96.12 92 VAL A N 1
ATOM 753 C CA . VAL A 1 92 ? 6.734 -0.026 -13.341 1.00 96.12 92 VAL A CA 1
ATOM 754 C C . VAL A 1 92 ? 7.453 -0.204 -12.015 1.00 96.12 92 VAL A C 1
ATOM 756 O O . VAL A 1 92 ? 8.494 -0.844 -11.968 1.00 96.12 92 VAL A O 1
ATOM 759 N N . VAL A 1 93 ? 6.937 0.385 -10.950 1.00 96.06 93 VAL A N 1
ATOM 760 C CA . VAL A 1 93 ? 7.546 0.409 -9.624 1.00 96.06 93 VAL A CA 1
ATOM 761 C C . VAL A 1 93 ? 6.716 -0.476 -8.711 1.00 96.06 93 VAL A C 1
ATOM 763 O O . VAL A 1 93 ? 5.534 -0.219 -8.484 1.00 96.06 93 VAL A O 1
ATOM 766 N N . GLY A 1 94 ? 7.337 -1.535 -8.205 1.00 94.44 94 GLY A N 1
ATOM 767 C CA . GLY A 1 94 ? 6.720 -2.483 -7.289 1.00 94.44 94 GLY A CA 1
ATOM 768 C C . GLY A 1 94 ? 7.376 -2.462 -5.913 1.00 94.44 94 GLY A C 1
ATOM 769 O O . GLY A 1 94 ? 8.535 -2.085 -5.755 1.00 94.44 94 GLY A O 1
ATOM 770 N N . ASN A 1 95 ? 6.637 -2.946 -4.918 1.00 90.56 95 ASN A N 1
ATOM 771 C CA . ASN A 1 95 ? 7.077 -3.166 -3.543 1.00 90.56 95 ASN A CA 1
ATOM 772 C C . ASN A 1 95 ? 7.506 -1.859 -2.871 1.00 90.56 95 ASN A C 1
ATOM 774 O O . ASN A 1 95 ? 8.488 -1.781 -2.134 1.00 90.56 95 ASN A O 1
ATOM 778 N N . VAL A 1 96 ? 6.735 -0.814 -3.163 1.00 90.12 96 VAL A N 1
ATOM 779 C CA . VAL A 1 96 ? 6.833 0.503 -2.551 1.00 90.12 96 VAL A CA 1
ATOM 780 C C . VAL A 1 96 ? 5.473 0.822 -1.958 1.00 90.12 96 VAL A C 1
ATOM 782 O O . VAL A 1 96 ? 4.507 1.047 -2.678 1.00 90.12 96 VAL A O 1
ATOM 785 N N . LEU A 1 97 ? 5.402 0.805 -0.631 1.00 88.25 97 LEU A N 1
ATOM 786 C CA . LEU A 1 97 ? 4.165 1.061 0.097 1.00 88.25 97 LEU A CA 1
ATOM 787 C C . LEU A 1 97 ? 3.882 2.566 0.241 1.00 88.25 97 LEU A C 1
ATOM 789 O O . LEU A 1 97 ? 2.753 3.011 0.060 1.00 88.25 97 LEU A O 1
ATOM 793 N N . TYR A 1 98 ? 4.921 3.356 0.520 1.00 87.06 98 TYR A N 1
ATOM 794 C CA . TYR A 1 98 ? 4.818 4.788 0.826 1.00 87.06 98 TYR A CA 1
ATOM 795 C C . TYR A 1 98 ? 5.088 5.642 -0.411 1.00 87.06 98 TYR A C 1
ATOM 797 O O . TYR A 1 98 ? 6.075 6.373 -0.492 1.00 87.06 98 TYR A O 1
ATOM 805 N N . VAL A 1 99 ? 4.216 5.516 -1.412 1.00 86.75 99 VAL A N 1
ATOM 806 C CA . VAL A 1 99 ? 4.380 6.223 -2.691 1.00 86.75 99 VAL A CA 1
ATOM 807 C C . VAL A 1 99 ? 4.336 7.745 -2.524 1.00 86.75 99 VAL A C 1
ATOM 809 O O . VAL A 1 99 ? 4.974 8.444 -3.302 1.00 86.75 99 VAL A O 1
ATOM 812 N N . SER A 1 100 ? 3.708 8.270 -1.466 1.00 84.56 100 SER A N 1
ATOM 813 C CA . SER A 1 100 ? 3.728 9.706 -1.138 1.00 84.56 100 SER A CA 1
ATOM 814 C C . SER A 1 100 ? 5.137 10.303 -1.059 1.00 84.56 100 SER A C 1
ATOM 816 O O . SER A 1 100 ? 5.317 11.480 -1.352 1.00 84.56 100 SER A O 1
ATOM 818 N N . GLU A 1 101 ? 6.139 9.501 -0.697 1.00 86.12 101 GLU A N 1
ATOM 819 C CA . GLU A 1 101 ? 7.523 9.957 -0.534 1.00 86.12 101 GLU A CA 1
ATOM 820 C C . GLU A 1 101 ? 8.334 9.906 -1.838 1.00 86.12 101 GLU A C 1
ATOM 822 O O . GLU A 1 101 ? 9.428 10.470 -1.916 1.00 86.12 101 GLU A O 1
ATOM 827 N N . VAL A 1 102 ? 7.844 9.189 -2.854 1.00 89.06 102 VAL A N 1
ATOM 828 C CA . VAL A 1 102 ? 8.622 8.845 -4.057 1.00 89.06 102 VAL A CA 1
ATOM 829 C C . VAL A 1 102 ? 7.829 8.898 -5.363 1.00 89.06 102 VAL A C 1
ATOM 831 O O . VAL A 1 102 ? 8.292 8.384 -6.376 1.00 89.06 102 VAL A O 1
ATOM 834 N N . TYR A 1 103 ? 6.639 9.492 -5.348 1.00 91.88 103 TYR A N 1
ATOM 835 C CA . TYR A 1 103 ? 5.780 9.585 -6.520 1.00 91.88 103 TYR A CA 1
ATOM 836 C C . TYR A 1 103 ? 6.401 10.463 -7.612 1.00 91.88 103 TYR A C 1
ATOM 838 O O . TYR A 1 103 ? 6.752 11.622 -7.386 1.00 91.88 103 TYR A O 1
ATOM 846 N N . GLU A 1 104 ? 6.454 9.920 -8.820 1.00 92.81 104 GLU A N 1
ATOM 847 C CA . GLU A 1 104 ? 6.892 10.577 -10.037 1.00 92.81 104 GLU A CA 1
ATOM 848 C C . GLU A 1 104 ? 5.836 10.342 -11.135 1.00 92.81 104 GLU A C 1
ATOM 850 O O . GLU A 1 104 ? 5.524 9.192 -11.453 1.00 92.81 104 GLU A O 1
ATOM 855 N N . PRO A 1 105 ? 5.281 11.401 -11.760 1.00 92.31 105 PRO A N 1
ATOM 856 C CA . PRO A 1 105 ? 4.212 11.268 -12.756 1.00 92.31 105 PRO A CA 1
ATOM 857 C C . PRO A 1 105 ? 4.585 10.450 -13.998 1.00 92.31 105 PRO A C 1
ATOM 859 O O . PRO A 1 105 ? 3.704 10.009 -14.729 1.00 92.31 105 PRO A O 1
ATOM 862 N N . GLN A 1 106 ? 5.877 10.280 -14.279 1.00 92.12 106 GLN A N 1
ATOM 863 C CA . GLN A 1 106 ? 6.370 9.475 -15.394 1.00 92.12 106 GLN A CA 1
ATOM 864 C C . GLN A 1 106 ? 6.314 7.965 -15.137 1.00 92.12 106 GLN A C 1
ATOM 866 O O . GLN A 1 106 ? 6.364 7.199 -16.105 1.00 92.12 106 GLN A O 1
ATOM 871 N N . ASP A 1 107 ? 6.201 7.544 -13.881 1.00 95.12 107 ASP A N 1
ATOM 872 C CA . ASP A 1 107 ? 6.294 6.147 -13.477 1.00 95.12 107 ASP A CA 1
ATOM 873 C C . ASP A 1 107 ? 4.907 5.567 -13.190 1.00 95.12 107 ASP A C 1
ATOM 875 O O . ASP A 1 107 ? 3.929 6.282 -12.971 1.00 95.12 107 ASP A O 1
ATOM 879 N N . VAL A 1 108 ? 4.804 4.244 -13.237 1.00 96.00 108 VAL A N 1
ATOM 880 C CA . VAL A 1 108 ? 3.601 3.495 -12.868 1.00 96.00 108 VAL A CA 1
ATOM 881 C C . VAL A 1 108 ? 3.882 2.767 -11.570 1.00 96.00 108 VAL A C 1
ATOM 883 O O . VAL A 1 108 ? 4.928 2.140 -11.461 1.00 96.00 108 VAL A O 1
ATOM 886 N N . TYR A 1 109 ? 2.956 2.781 -10.617 1.00 96.06 109 TYR A N 1
ATOM 887 C CA . TYR A 1 109 ? 3.156 2.116 -9.327 1.00 96.06 109 TYR A CA 1
ATOM 888 C C . TYR A 1 109 ? 2.194 0.949 -9.155 1.00 96.06 109 TYR A C 1
ATOM 890 O O . TYR A 1 109 ? 1.023 1.046 -9.517 1.00 96.06 109 TYR A O 1
ATOM 898 N N . VAL A 1 110 ? 2.681 -0.141 -8.568 1.00 95.44 110 VAL A N 1
ATOM 899 C CA . VAL A 1 110 ? 1.867 -1.277 -8.128 1.00 95.44 110 VAL A CA 1
ATOM 90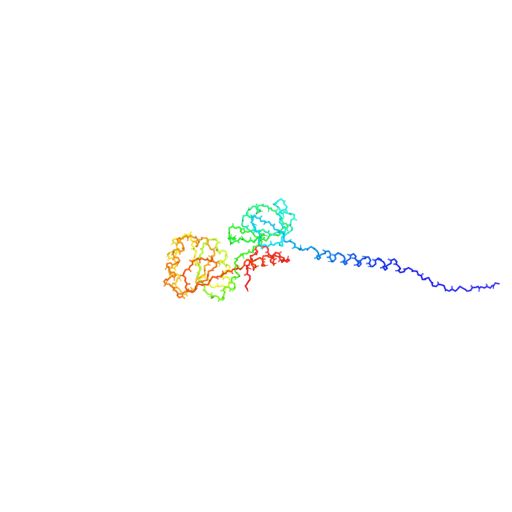0 C C . VAL A 1 110 ? 2.085 -1.448 -6.633 1.00 95.44 110 VAL A C 1
ATOM 902 O O . VAL A 1 110 ? 3.176 -1.817 -6.187 1.00 95.44 110 VAL A O 1
ATOM 905 N N . LEU A 1 111 ? 1.058 -1.136 -5.849 1.00 94.06 111 LEU A N 1
ATOM 906 C CA . LEU A 1 111 ? 1.147 -1.153 -4.393 1.00 94.06 111 LEU A CA 1
ATOM 907 C C . LEU A 1 111 ? 0.738 -2.534 -3.881 1.00 94.06 111 LEU A C 1
ATOM 909 O O . LEU A 1 111 ? -0.238 -3.104 -4.370 1.00 94.06 111 LEU A O 1
ATOM 913 N N . PRO A 1 112 ? 1.413 -3.060 -2.846 1.00 92.38 112 PRO A N 1
ATOM 914 C CA . PRO A 1 112 ? 1.001 -4.279 -2.157 1.00 92.38 112 PRO A CA 1
ATOM 915 C C . PRO A 1 112 ? -0.169 -4.001 -1.192 1.00 92.38 112 PRO A C 1
ATOM 917 O O . PRO A 1 112 ? -0.161 -4.438 -0.043 1.00 92.38 112 PRO A O 1
ATOM 920 N N . LEU A 1 113 ? -1.159 -3.232 -1.652 1.00 94.94 113 LEU A N 1
ATOM 921 C CA . LEU A 1 113 ? -2.372 -2.848 -0.935 1.00 94.94 113 LEU A CA 1
ATOM 922 C C . LEU A 1 113 ? -3.602 -3.298 -1.727 1.00 94.94 113 LEU A C 1
ATOM 924 O O . LEU A 1 113 ? -3.526 -3.378 -2.959 1.00 94.94 113 LEU A O 1
ATOM 928 N N . PRO A 1 114 ? -4.707 -3.641 -1.041 1.00 95.69 114 PRO A N 1
ATOM 929 C CA . PRO A 1 114 ? -5.897 -4.121 -1.727 1.00 95.69 114 PRO A CA 1
ATOM 930 C C . PRO A 1 114 ? -6.517 -3.006 -2.554 1.00 95.69 114 PRO A C 1
ATOM 932 O O . PRO A 1 114 ? -6.306 -1.826 -2.278 1.00 95.69 114 PRO A O 1
ATOM 935 N N . ASN A 1 115 ? -7.295 -3.372 -3.568 1.00 94.94 115 ASN A N 1
ATOM 936 C CA . ASN A 1 115 ? -8.157 -2.398 -4.213 1.00 94.94 115 ASN A CA 1
ATOM 937 C C . ASN A 1 115 ? -9.131 -1.820 -3.156 1.00 94.94 115 ASN A C 1
ATOM 939 O O . ASN A 1 115 ? -9.819 -2.592 -2.482 1.00 94.94 115 ASN A O 1
ATOM 943 N N . PRO A 1 116 ? -9.219 -0.485 -2.998 1.00 94.56 116 PRO A N 1
ATOM 944 C CA . PRO A 1 116 ? -10.162 0.164 -2.088 1.00 94.56 116 PRO A CA 1
ATOM 945 C C . PRO A 1 116 ? -11.603 -0.341 -2.165 1.00 94.56 116 PRO A C 1
ATOM 947 O O . PRO A 1 116 ? -12.277 -0.446 -1.140 1.00 94.56 116 PRO A O 1
ATOM 950 N N . GLU A 1 117 ? -12.084 -0.670 -3.362 1.00 94.62 117 GLU A N 1
ATOM 951 C CA . GLU A 1 117 ? -13.438 -1.171 -3.566 1.00 94.62 117 GLU A CA 1
ATOM 952 C C . GLU A 1 117 ? -13.654 -2.544 -2.918 1.00 94.62 117 GLU A C 1
ATOM 954 O O . GLU A 1 117 ? -14.727 -2.794 -2.363 1.00 94.62 117 GLU A O 1
ATOM 959 N N . SER A 1 118 ? -12.631 -3.405 -2.888 1.00 94.19 118 SER A N 1
ATOM 960 C CA . SER A 1 118 ? -12.754 -4.740 -2.292 1.00 94.19 118 SER A CA 1
ATOM 961 C C . SER A 1 118 ? -12.995 -4.689 -0.781 1.00 94.19 118 SER A C 1
ATOM 963 O O . SER A 1 118 ? -13.625 -5.584 -0.207 1.00 94.19 118 SER A O 1
ATOM 965 N N . LEU A 1 119 ? -12.576 -3.602 -0.124 1.00 95.75 119 LEU A N 1
ATOM 966 C CA . LEU A 1 119 ? -12.772 -3.398 1.309 1.00 95.75 119 LEU A CA 1
ATOM 967 C C . LEU A 1 119 ? -14.237 -3.134 1.691 1.00 95.75 119 LEU A C 1
ATOM 969 O O . LEU A 1 119 ? -14.577 -3.292 2.866 1.00 95.75 119 LEU A O 1
ATOM 973 N N . ARG A 1 120 ? -15.127 -2.841 0.725 1.00 94.88 120 ARG A N 1
ATOM 974 C CA . ARG A 1 120 ? -16.580 -2.695 0.963 1.00 94.88 120 ARG A CA 1
ATOM 975 C C . ARG A 1 120 ? -17.201 -3.911 1.642 1.00 94.88 120 ARG A C 1
ATOM 977 O O . ARG A 1 120 ? -18.150 -3.768 2.409 1.00 94.88 120 ARG A O 1
ATOM 984 N N . ARG A 1 121 ? -16.637 -5.106 1.426 1.00 94.06 121 ARG A N 1
ATOM 985 C CA . ARG A 1 121 ? -17.103 -6.347 2.068 1.00 94.06 121 ARG A CA 1
ATOM 986 C C . ARG A 1 121 ? -17.032 -6.314 3.600 1.00 94.06 121 ARG A C 1
ATOM 988 O O . ARG A 1 121 ? -17.696 -7.113 4.249 1.00 94.06 121 ARG A O 1
ATOM 995 N N . TYR A 1 122 ? -16.231 -5.413 4.173 1.00 94.00 122 TYR A N 1
ATOM 996 C CA . TYR A 1 122 ? -16.099 -5.236 5.622 1.00 94.00 122 TYR A CA 1
ATOM 997 C C . TYR A 1 122 ? -16.926 -4.068 6.178 1.00 94.00 122 TYR A C 1
ATOM 999 O O . TYR A 1 122 ? -17.022 -3.917 7.396 1.00 94.00 122 TYR A O 1
ATOM 1007 N N . GLY A 1 123 ? -17.508 -3.234 5.314 1.00 93.44 123 GLY A N 1
ATOM 1008 C CA . GLY A 1 123 ? -18.284 -2.061 5.703 1.00 93.44 123 GLY A CA 1
ATOM 1009 C C . GLY A 1 123 ? -18.248 -0.949 4.655 1.00 93.44 123 GLY A C 1
ATOM 1010 O O . GLY A 1 123 ? -17.392 -0.922 3.778 1.00 93.44 123 GLY A O 1
ATOM 1011 N N . ASN A 1 124 ? -19.180 -0.001 4.772 1.00 92.81 124 ASN A N 1
ATOM 1012 C CA . ASN A 1 124 ? -19.260 1.170 3.886 1.00 92.81 124 ASN A CA 1
ATOM 1013 C C . ASN A 1 124 ? -18.623 2.430 4.493 1.00 92.81 124 ASN A C 1
ATOM 1015 O O . ASN A 1 124 ? -18.273 3.361 3.766 1.00 92.81 124 ASN A O 1
ATOM 1019 N N . ILE A 1 125 ? -18.498 2.469 5.824 1.00 97.69 125 ILE A N 1
ATOM 1020 C CA . ILE A 1 125 ? -17.947 3.591 6.585 1.00 97.69 125 ILE A CA 1
ATOM 1021 C C . ILE A 1 125 ? -16.814 3.061 7.458 1.00 97.69 125 ILE A C 1
ATOM 1023 O O . ILE A 1 125 ? -17.032 2.115 8.213 1.00 97.69 125 ILE A O 1
ATOM 1027 N N . PHE A 1 126 ? -15.643 3.691 7.391 1.00 98.44 126 PHE A N 1
ATOM 1028 C CA . PHE A 1 126 ? -14.489 3.335 8.218 1.00 98.44 126 PHE A CA 1
ATOM 1029 C C . PHE A 1 126 ? -13.945 4.544 8.964 1.00 98.44 126 PHE A C 1
ATOM 1031 O O . PHE A 1 126 ? -13.959 5.663 8.449 1.00 98.44 126 PHE A O 1
ATOM 1038 N N . VAL A 1 127 ? -13.408 4.301 10.155 1.00 98.38 127 VAL A N 1
ATOM 1039 C CA . VAL A 1 127 ? -12.463 5.209 10.806 1.00 98.38 127 VAL A CA 1
ATOM 1040 C C . VAL A 1 127 ? -11.056 4.799 10.391 1.00 98.38 127 VAL A C 1
ATOM 1042 O O . VAL A 1 127 ? -10.709 3.621 10.477 1.00 98.38 127 VAL A O 1
ATOM 1045 N N . VAL A 1 128 ? -10.244 5.766 9.963 1.00 98.44 128 VAL A N 1
ATOM 1046 C CA . VAL A 1 128 ? -8.849 5.536 9.567 1.00 98.44 128 VAL A CA 1
ATOM 1047 C C . VAL A 1 128 ? -7.949 6.527 10.286 1.00 98.44 128 VAL A C 1
ATOM 1049 O O . VAL A 1 128 ? -8.085 7.736 10.119 1.00 98.44 128 VAL A O 1
ATOM 1052 N N . PHE A 1 129 ? -6.997 6.008 11.051 1.00 98.31 129 PHE A N 1
ATOM 1053 C CA . PHE A 1 129 ? -5.885 6.789 11.577 1.00 98.31 129 PHE A CA 1
ATOM 1054 C C . PHE A 1 129 ? -4.696 6.615 10.638 1.00 98.31 129 PHE A C 1
ATOM 1056 O O . PHE A 1 129 ? -4.386 5.489 10.245 1.00 98.31 129 PHE A O 1
ATOM 1063 N N . HIS A 1 130 ? -4.045 7.707 10.258 1.00 97.06 130 HIS A N 1
ATOM 1064 C CA . HIS A 1 130 ? -2.926 7.650 9.321 1.00 97.06 130 HIS A CA 1
ATOM 1065 C C . HIS A 1 130 ? -1.937 8.784 9.557 1.00 97.06 130 HIS A C 1
ATOM 1067 O O . HIS A 1 130 ? -2.311 9.842 10.050 1.00 97.06 130 HIS A O 1
ATOM 1073 N N . SER A 1 131 ? -0.684 8.591 9.168 1.00 95.56 131 SER A N 1
ATOM 1074 C CA . SER A 1 131 ? 0.285 9.675 9.037 1.00 95.56 131 SER A CA 1
ATOM 1075 C C . SER A 1 131 ? 0.358 10.145 7.581 1.00 95.56 131 SER A C 1
ATOM 1077 O O . SER A 1 131 ? -0.389 9.687 6.709 1.00 95.56 131 SER A O 1
ATOM 1079 N N . ARG A 1 132 ? 1.295 11.054 7.288 1.00 94.56 132 ARG A N 1
ATOM 1080 C CA . ARG A 1 132 ? 1.566 11.503 5.912 1.00 94.56 132 ARG A CA 1
ATOM 1081 C C . ARG A 1 132 ? 1.945 10.359 4.959 1.00 94.56 132 ARG A C 1
ATOM 1083 O O . ARG A 1 132 ? 1.699 10.474 3.763 1.00 94.56 132 ARG A O 1
ATOM 1090 N N . TYR A 1 133 ? 2.515 9.266 5.480 1.00 93.06 133 TYR A N 1
ATOM 1091 C CA . TYR A 1 133 ? 3.053 8.159 4.680 1.00 93.06 133 TYR A CA 1
ATOM 1092 C C . TYR A 1 133 ? 1.972 7.340 3.969 1.00 93.06 133 TYR A C 1
ATOM 1094 O O . TYR A 1 133 ? 2.235 6.749 2.922 1.00 93.06 133 TYR A O 1
ATOM 1102 N N . THR A 1 134 ? 0.759 7.295 4.524 1.00 94.94 134 THR A N 1
ATOM 1103 C CA . THR A 1 134 ? -0.366 6.560 3.927 1.00 94.94 134 THR A CA 1
ATOM 1104 C C . THR A 1 134 ? -1.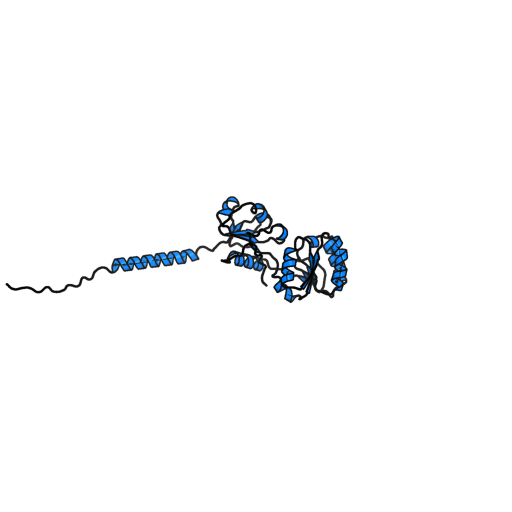503 7.469 3.460 1.00 94.94 134 THR A C 1
ATOM 1106 O O . THR A 1 134 ? -2.487 6.969 2.915 1.00 94.94 134 THR A O 1
ATOM 1109 N N . SER A 1 135 ? -1.342 8.799 3.548 1.00 94.06 135 SER A N 1
ATOM 1110 C CA . SER A 1 135 ? -2.332 9.780 3.074 1.00 94.06 135 SER A CA 1
ATOM 1111 C C . SER A 1 135 ? -2.767 9.541 1.629 1.00 94.06 135 SER A C 1
ATOM 1113 O O . SER A 1 135 ? -3.951 9.636 1.329 1.00 94.06 135 SER A O 1
ATOM 1115 N N . PHE A 1 136 ? -1.840 9.166 0.741 1.00 93.00 136 PHE A N 1
ATOM 1116 C CA . PHE A 1 136 ? -2.177 8.859 -0.651 1.00 93.00 136 PHE A CA 1
ATOM 1117 C C . PHE A 1 136 ? -3.235 7.747 -0.759 1.00 93.00 136 PHE A C 1
ATOM 1119 O O . PHE A 1 136 ? -4.201 7.868 -1.508 1.00 93.00 136 PHE A O 1
ATOM 1126 N N . TYR A 1 137 ? -3.084 6.675 0.021 1.00 95.75 137 TYR A N 1
ATOM 1127 C CA . TYR A 1 137 ? -4.037 5.571 0.002 1.00 95.75 137 TYR A CA 1
ATOM 1128 C C . TYR A 1 137 ? -5.362 5.947 0.672 1.00 95.75 137 TYR A C 1
ATOM 1130 O O . TYR A 1 137 ? -6.410 5.504 0.222 1.00 95.75 137 TYR A O 1
ATOM 1138 N N . VAL A 1 138 ? -5.344 6.810 1.692 1.00 96.75 138 VAL A N 1
ATOM 1139 C CA . VAL A 1 138 ? -6.572 7.352 2.301 1.00 96.75 138 VAL A CA 1
ATOM 1140 C C . VAL A 1 138 ? -7.388 8.171 1.302 1.00 96.75 138 VAL A C 1
ATOM 1142 O O . VAL A 1 138 ? -8.608 8.012 1.244 1.00 96.75 138 VAL A O 1
ATOM 1145 N N . GLU A 1 139 ? -6.739 8.998 0.482 1.00 95.56 139 GLU A N 1
ATOM 1146 C CA . GLU A 1 139 ? -7.426 9.729 -0.588 1.00 95.56 139 GLU A CA 1
ATOM 1147 C C . GLU A 1 139 ? -8.004 8.789 -1.650 1.00 95.56 139 GLU A C 1
ATOM 1149 O O . GLU A 1 139 ? -9.110 9.024 -2.137 1.00 95.56 139 GLU A O 1
ATOM 1154 N N . GLU A 1 140 ? -7.318 7.688 -1.966 1.00 95.00 140 GLU A N 1
ATOM 1155 C CA . GLU A 1 140 ? -7.893 6.670 -2.846 1.00 95.00 140 GLU A CA 1
ATOM 1156 C C . GLU A 1 140 ? -9.101 5.975 -2.201 1.00 95.00 140 GLU A C 1
ATOM 1158 O O . GLU A 1 140 ? -10.148 5.839 -2.832 1.00 95.00 140 GLU A O 1
ATOM 1163 N N . LEU A 1 141 ? -9.006 5.600 -0.922 1.00 97.06 141 LEU A N 1
ATOM 1164 C CA . LEU A 1 141 ? -10.102 4.975 -0.178 1.00 97.06 141 LEU A CA 1
ATOM 1165 C C . LEU A 1 141 ? -11.374 5.828 -0.215 1.00 97.06 141 LEU A C 1
ATOM 1167 O O . LEU A 1 141 ? -12.459 5.292 -0.438 1.00 97.06 141 LEU A O 1
ATOM 1171 N N . LYS A 1 142 ? -11.252 7.153 -0.074 1.00 97.50 142 LYS A N 1
ATOM 1172 C CA . LYS A 1 142 ? -12.388 8.092 -0.119 1.00 97.50 142 LYS A CA 1
ATOM 1173 C C . LYS A 1 142 ? -13.150 8.102 -1.441 1.00 97.50 142 LYS A C 1
ATOM 1175 O O . LYS A 1 142 ? -14.324 8.461 -1.450 1.00 97.50 142 LYS A O 1
ATOM 1180 N N . LYS A 1 143 ? -12.518 7.716 -2.553 1.00 96.38 143 LYS A N 1
ATOM 1181 C CA . LYS A 1 143 ? -13.204 7.622 -3.852 1.00 96.38 143 LYS A CA 1
ATOM 1182 C C . LYS A 1 143 ? -14.224 6.483 -3.880 1.00 96.38 143 LYS A C 1
ATOM 1184 O O . LYS A 1 143 ? -15.174 6.534 -4.655 1.00 96.38 143 LYS A O 1
ATOM 1189 N N . HIS A 1 144 ? -14.040 5.469 -3.031 1.00 95.94 144 HIS A N 1
ATOM 1190 C CA . HIS A 1 144 ? -14.834 4.237 -3.041 1.00 95.94 144 HIS A CA 1
ATOM 1191 C C . HIS A 1 144 ? -15.613 3.990 -1.738 1.00 95.94 144 HIS A C 1
ATOM 1193 O O . HIS A 1 144 ? -16.603 3.250 -1.760 1.00 95.94 144 HIS A O 1
ATOM 1199 N N . LEU A 1 145 ? -15.191 4.596 -0.624 1.00 97.31 145 LEU A N 1
ATOM 1200 C CA . LEU A 1 145 ? -15.679 4.363 0.737 1.00 97.31 145 LEU A CA 1
ATOM 1201 C C . LEU A 1 145 ? -15.912 5.685 1.481 1.00 97.31 145 LEU A C 1
ATOM 1203 O O . LEU A 1 145 ? -15.253 6.688 1.218 1.00 97.31 145 LEU A O 1
ATOM 1207 N N . SER A 1 146 ? -16.781 5.671 2.493 1.00 97.88 146 SER A N 1
ATOM 1208 C CA . SER A 1 146 ? -16.930 6.807 3.408 1.00 97.88 146 SER A CA 1
ATOM 1209 C C . SER A 1 146 ? -15.882 6.732 4.522 1.00 97.88 146 SER A C 1
ATOM 1211 O O . SER A 1 146 ? -16.014 5.950 5.465 1.00 97.88 146 SER A O 1
ATOM 1213 N N . ILE A 1 147 ? -14.847 7.568 4.449 1.00 98.31 147 ILE A N 1
ATOM 1214 C CA . ILE A 1 147 ? -13.725 7.536 5.396 1.00 98.31 147 ILE A CA 1
ATOM 1215 C C . ILE A 1 147 ? -13.797 8.693 6.398 1.00 98.31 147 ILE A C 1
ATOM 1217 O O . ILE A 1 147 ? -13.680 9.862 6.031 1.00 98.31 147 ILE A O 1
ATOM 1221 N N . LYS A 1 148 ? -13.914 8.361 7.687 1.00 97.88 148 LYS A N 1
ATOM 1222 C CA . LYS A 1 148 ? -13.661 9.274 8.808 1.00 97.88 148 LYS A CA 1
ATOM 1223 C C . LYS A 1 148 ? -12.178 9.211 9.165 1.00 97.88 148 LYS A C 1
ATOM 1225 O O . LYS A 1 148 ? -11.752 8.369 9.954 1.00 97.88 148 LYS A O 1
ATOM 1230 N N . GLN A 1 149 ? -11.387 10.069 8.532 1.00 97.19 149 GLN A N 1
ATOM 1231 C CA . GLN A 1 149 ? -9.942 10.101 8.746 1.00 97.19 149 GLN A CA 1
ATOM 1232 C C . GLN A 1 149 ? -9.544 10.932 9.970 1.00 97.19 149 GLN A C 1
ATOM 1234 O O . GLN A 1 149 ? -10.142 11.973 10.247 1.00 97.19 149 GLN A O 1
ATOM 1239 N N . VAL A 1 150 ? -8.477 10.506 10.637 1.00 97.88 150 VAL A N 1
ATOM 1240 C CA . VAL A 1 150 ? -7.738 11.289 11.626 1.00 97.88 150 VAL A CA 1
ATOM 1241 C C . VAL A 1 150 ? -6.265 11.226 11.241 1.00 97.88 150 VAL A C 1
ATOM 1243 O O . VAL A 1 150 ? -5.633 10.171 11.336 1.00 97.88 150 VAL A O 1
ATOM 1246 N N . GLN A 1 151 ? -5.725 12.354 10.785 1.00 97.06 151 GLN A N 1
ATOM 1247 C CA . GLN A 1 151 ? -4.306 12.450 10.479 1.00 97.06 151 GLN A CA 1
ATOM 1248 C C . GLN A 1 151 ? -3.516 12.647 11.774 1.00 97.06 151 GLN A C 1
ATOM 1250 O O . GLN A 1 151 ? -3.820 13.542 12.560 1.00 97.06 151 GLN A O 1
ATOM 1255 N N . LEU A 1 152 ? -2.506 11.809 11.971 1.00 96.69 152 LEU A N 1
ATOM 1256 C CA . LEU A 1 152 ? -1.621 11.804 13.121 1.00 96.69 152 LEU A CA 1
ATOM 1257 C C . LEU A 1 152 ? -0.240 12.311 12.706 1.00 96.69 152 LEU A C 1
ATOM 1259 O O . LEU A 1 152 ? 0.396 11.754 11.806 1.00 96.69 152 LEU A O 1
ATOM 1263 N N . SER A 1 153 ? 0.237 13.349 13.383 1.00 94.00 153 SER A N 1
ATOM 1264 C CA . SER A 1 153 ? 1.619 13.829 13.257 1.00 94.00 153 SER A CA 1
ATOM 1265 C C . SER A 1 153 ? 2.544 13.108 14.237 1.00 94.00 153 SER A C 1
ATOM 1267 O O . SER A 1 153 ? 3.707 12.849 13.926 1.00 94.00 153 SER A O 1
ATOM 1269 N N . HIS A 1 154 ? 2.015 12.742 15.409 1.00 92.69 154 HIS A N 1
ATOM 1270 C CA . HIS A 1 154 ? 2.748 12.073 16.482 1.00 92.69 154 HIS A CA 1
ATOM 1271 C C . HIS A 1 154 ? 1.883 11.044 17.207 1.00 92.69 154 HIS A C 1
ATOM 1273 O O . HIS A 1 154 ? 0.658 11.147 17.245 1.00 92.69 154 HIS A O 1
ATOM 1279 N N . ILE A 1 155 ? 2.528 10.072 17.857 1.00 92.38 155 ILE A N 1
ATOM 1280 C CA . ILE A 1 155 ? 1.814 8.957 18.484 1.00 92.38 155 ILE A CA 1
ATOM 1281 C C . ILE A 1 155 ? 0.883 9.374 19.632 1.00 92.38 155 ILE A C 1
ATOM 1283 O O . ILE A 1 155 ? -0.154 8.755 19.846 1.00 92.38 155 ILE A O 1
ATOM 1287 N N . TYR A 1 156 ? 1.198 10.456 20.343 1.00 91.88 156 TYR A N 1
ATOM 1288 C CA . TYR A 1 156 ? 0.371 10.961 21.446 1.00 91.88 156 TYR A CA 1
ATOM 1289 C C . TYR A 1 156 ? -1.018 11.431 20.994 1.00 91.88 156 TYR A C 1
ATOM 1291 O O . TYR A 1 156 ? -1.970 11.418 21.773 1.00 91.88 156 TYR A O 1
ATOM 1299 N N . GLU A 1 157 ? -1.164 11.815 19.726 1.00 96.06 157 GLU A N 1
ATOM 1300 C CA . GLU A 1 157 ? -2.464 12.178 19.163 1.00 96.06 157 GLU A CA 1
ATOM 1301 C C . GLU A 1 157 ? -3.378 10.954 19.050 1.00 96.06 157 GLU A C 1
ATOM 1303 O O . GLU A 1 157 ? -4.585 11.081 19.245 1.00 96.06 157 GLU A O 1
ATOM 1308 N N . LEU A 1 158 ? -2.818 9.755 18.836 1.00 96.56 158 LEU A N 1
ATOM 1309 C CA . LEU A 1 158 ? -3.592 8.513 18.814 1.00 96.56 158 LEU A CA 1
ATOM 1310 C C . LEU A 1 158 ? -4.276 8.272 20.162 1.00 96.56 158 LEU A C 1
ATOM 1312 O O . LEU A 1 158 ? -5.451 7.928 20.194 1.00 96.56 158 LEU A O 1
ATOM 1316 N N . GLU A 1 159 ? -3.569 8.483 21.273 1.00 94.69 159 GLU A N 1
ATOM 1317 C CA . GLU A 1 159 ? -4.125 8.298 22.619 1.00 94.69 159 GLU A CA 1
ATOM 1318 C C . GLU A 1 159 ? -5.315 9.229 22.888 1.00 94.69 159 GLU A C 1
ATOM 1320 O O . GLU A 1 159 ? -6.290 8.828 23.525 1.00 94.69 159 GLU A O 1
ATOM 1325 N N . ARG A 1 160 ? -5.261 10.453 22.349 1.00 95.12 160 ARG A N 1
ATOM 1326 C CA . ARG A 1 160 ? -6.318 11.460 22.486 1.00 95.12 160 ARG A CA 1
ATOM 1327 C C . ARG A 1 160 ? -7.507 11.212 21.557 1.00 95.12 160 ARG A C 1
ATOM 1329 O O . ARG A 1 160 ? -8.650 11.443 21.955 1.00 95.12 160 ARG A O 1
ATOM 1336 N N . GLU A 1 161 ? -7.255 10.808 20.316 1.00 97.62 161 GLU A N 1
ATOM 1337 C CA . GLU A 1 161 ? -8.284 10.730 19.272 1.00 97.62 161 GLU A CA 1
ATOM 1338 C C . GLU A 1 161 ? -8.930 9.343 19.149 1.00 97.62 161 GLU A C 1
ATOM 1340 O O . GLU A 1 161 ? -10.115 9.252 18.820 1.00 97.62 161 GLU A O 1
ATOM 1345 N N . LEU A 1 162 ? -8.210 8.260 19.470 1.00 96.88 162 LEU A N 1
ATOM 1346 C CA . LEU A 1 162 ? -8.740 6.895 19.403 1.00 96.88 162 LEU A CA 1
ATOM 1347 C C . LEU A 1 162 ? -10.034 6.713 20.215 1.00 96.88 162 LEU A C 1
ATOM 1349 O O . LEU A 1 162 ? -11.005 6.225 19.638 1.00 96.88 162 LEU A O 1
ATOM 1353 N N . PRO A 1 163 ? -10.137 7.150 21.486 1.00 95.44 163 PRO A N 1
ATOM 1354 C CA . PRO A 1 163 ? -11.358 6.959 22.271 1.00 95.44 163 PRO A CA 1
ATOM 1355 C C . PRO A 1 163 ? -12.567 7.646 21.638 1.00 95.44 163 PRO A C 1
ATOM 1357 O O . PRO A 1 163 ? -13.639 7.055 21.556 1.00 95.44 163 PRO A O 1
ATOM 1360 N N . LYS A 1 164 ? -12.381 8.871 21.128 1.00 95.81 164 LYS A N 1
ATOM 1361 C CA . LYS A 1 164 ? -13.441 9.643 20.464 1.00 95.81 164 LYS A CA 1
ATOM 1362 C C . LYS A 1 164 ? -13.911 8.979 19.177 1.00 95.81 164 LYS A C 1
ATOM 1364 O O . LYS A 1 164 ? -15.073 9.093 18.814 1.00 95.81 164 LYS A O 1
ATOM 1369 N N . ALA A 1 165 ? -13.008 8.319 18.459 1.00 95.50 165 ALA A N 1
ATOM 1370 C CA . ALA A 1 165 ? -13.372 7.644 17.227 1.00 95.50 165 ALA A CA 1
ATOM 1371 C C . ALA A 1 165 ? -14.067 6.301 17.490 1.00 95.50 165 ALA A C 1
ATOM 1373 O O . ALA A 1 165 ? -14.993 5.946 16.763 1.00 95.50 165 ALA A O 1
ATOM 1374 N N . LEU A 1 166 ? -13.676 5.581 18.549 1.00 94.75 166 LEU A N 1
ATOM 1375 C CA . LEU A 1 166 ? -14.318 4.322 18.939 1.00 94.75 166 LEU A CA 1
ATOM 1376 C C . LEU A 1 166 ? -15.778 4.529 19.379 1.00 94.75 166 LEU A C 1
ATOM 1378 O O . LEU A 1 166 ? -16.623 3.691 19.070 1.00 94.75 166 LEU A O 1
ATOM 1382 N N . THR A 1 167 ? -16.128 5.662 20.001 1.00 93.81 167 THR A N 1
ATOM 1383 C CA . THR A 1 167 ? -17.531 5.955 20.362 1.00 93.81 167 THR A CA 1
ATOM 1384 C C . THR A 1 167 ? -18.457 6.125 19.155 1.00 93.81 167 THR A C 1
ATOM 1386 O O . THR A 1 167 ? -19.672 6.027 19.306 1.00 93.81 167 THR A O 1
ATOM 1389 N N . LEU A 1 168 ? -17.915 6.326 17.947 1.00 93.94 168 LEU A N 1
ATOM 1390 C CA . LEU A 1 168 ? -18.706 6.387 16.714 1.00 93.94 168 LEU A CA 1
ATOM 1391 C C . LEU A 1 168 ? -19.257 5.017 16.289 1.00 93.94 168 LEU A C 1
ATOM 1393 O O . LEU A 1 168 ? -20.143 4.962 15.439 1.00 93.94 168 LEU A O 1
ATOM 1397 N N . GLY A 1 169 ? -18.709 3.916 16.818 1.00 93.25 169 GLY A N 1
ATOM 1398 C CA . GLY A 1 169 ? -19.169 2.553 16.532 1.00 93.25 169 GLY A CA 1
ATOM 1399 C C . GLY A 1 169 ? -18.908 2.058 15.102 1.00 93.25 169 GLY A C 1
ATOM 1400 O O . GLY A 1 169 ? -19.414 1.005 14.719 1.00 93.25 169 GLY A O 1
ATOM 1401 N N . HIS A 1 170 ? -18.134 2.789 14.296 1.00 96.25 170 HIS A N 1
ATOM 1402 C CA . HIS A 1 170 ? -17.763 2.362 12.945 1.00 96.25 170 HIS A CA 1
ATOM 1403 C C . HIS A 1 170 ? -16.541 1.430 12.959 1.00 96.25 170 HIS A C 1
ATOM 1405 O O . HIS A 1 170 ? -15.681 1.581 13.829 1.00 96.25 170 HIS A O 1
ATOM 1411 N N . PRO A 1 171 ? -16.416 0.516 11.977 1.00 97.19 171 PRO A N 1
ATOM 1412 C CA . PRO A 1 171 ? -15.219 -0.296 11.801 1.00 97.19 171 PRO A CA 1
ATOM 1413 C C . PRO A 1 171 ? -13.932 0.533 11.734 1.00 97.19 171 PRO A C 1
ATOM 1415 O O . PRO A 1 171 ? -13.864 1.556 11.045 1.00 97.19 171 PRO A O 1
ATOM 1418 N N . LEU A 1 172 ? -12.894 0.055 12.416 1.00 98.00 172 LEU A N 1
ATOM 1419 C CA . LEU A 1 172 ? -11.552 0.622 12.353 1.00 98.00 172 LEU A CA 1
ATOM 1420 C C . LEU A 1 172 ? -10.773 -0.052 11.219 1.00 98.00 172 LEU A C 1
ATOM 1422 O O . LEU A 1 172 ? -10.602 -1.271 11.234 1.00 98.00 172 LEU A O 1
ATOM 1426 N N . LEU A 1 173 ? -10.278 0.727 10.260 1.00 98.38 173 LEU A N 1
ATOM 1427 C CA . LEU A 1 173 ? -9.375 0.244 9.216 1.00 98.38 173 LEU A CA 1
ATOM 1428 C C . LEU A 1 173 ? -7.943 0.669 9.556 1.00 98.38 173 LEU A C 1
ATOM 1430 O O . LEU A 1 173 ? -7.610 1.855 9.552 1.00 98.38 173 LEU A O 1
ATOM 1434 N N . ILE A 1 174 ? -7.101 -0.316 9.858 1.00 97.81 174 ILE A N 1
ATOM 1435 C CA . ILE A 1 174 ? -5.695 -0.121 10.208 1.00 97.81 174 ILE A CA 1
ATOM 1436 C C . ILE A 1 174 ? -4.854 -0.305 8.951 1.00 97.81 174 ILE A C 1
ATOM 1438 O O . ILE A 1 174 ? -4.753 -1.406 8.407 1.00 97.81 174 ILE A O 1
ATOM 1442 N N . LEU A 1 175 ? -4.248 0.788 8.499 1.00 97.00 175 LEU A N 1
ATOM 1443 C CA . LEU A 1 175 ? -3.305 0.797 7.385 1.00 97.00 175 LEU A CA 1
ATOM 1444 C C . LEU A 1 175 ? -1.907 0.390 7.866 1.00 97.00 175 LEU A C 1
ATOM 1446 O O . LEU A 1 175 ? -1.595 0.631 9.033 1.00 97.00 175 LEU A O 1
ATOM 1450 N N . PRO A 1 176 ? -1.040 -0.170 6.999 1.00 95.44 176 PRO A N 1
ATOM 1451 C CA . PRO A 1 176 ? 0.374 -0.413 7.301 1.00 95.44 176 PRO A CA 1
ATOM 1452 C C . PRO A 1 176 ? 1.163 0.906 7.375 1.00 95.44 176 PRO A C 1
ATOM 1454 O O . PRO A 1 176 ? 2.087 1.143 6.608 1.00 95.44 176 PRO A O 1
ATOM 1457 N N . ASP A 1 177 ? 0.762 1.796 8.277 1.00 95.31 177 ASP A N 1
ATOM 1458 C CA . ASP A 1 177 ? 1.387 3.089 8.516 1.00 95.31 177 ASP A CA 1
ATOM 1459 C C . ASP A 1 177 ? 2.524 2.946 9.544 1.00 95.31 177 ASP A C 1
ATOM 1461 O O . ASP A 1 177 ? 2.318 2.282 10.567 1.00 95.31 177 ASP A O 1
ATOM 1465 N N . PRO A 1 178 ? 3.702 3.573 9.332 1.00 93.44 178 PRO A N 1
ATOM 1466 C CA . PRO A 1 178 ? 4.829 3.505 10.262 1.00 93.44 178 PRO A CA 1
ATOM 1467 C C . PRO A 1 178 ? 4.462 3.816 11.713 1.00 93.44 178 PRO A C 1
ATOM 1469 O O . PRO A 1 178 ? 5.031 3.215 12.623 1.00 93.44 178 PRO A O 1
ATOM 1472 N N . ILE A 1 179 ? 3.487 4.707 11.939 1.00 94.38 179 ILE A N 1
ATOM 1473 C CA . ILE A 1 179 ? 3.081 5.111 13.288 1.00 94.38 179 ILE A CA 1
ATOM 1474 C C . ILE A 1 179 ? 2.562 3.942 14.136 1.00 94.38 179 ILE A C 1
ATOM 1476 O O . ILE A 1 179 ? 2.681 3.982 15.357 1.00 94.38 179 ILE A O 1
ATOM 1480 N N . PHE A 1 180 ? 2.015 2.890 13.519 1.00 95.56 180 PHE A N 1
ATOM 1481 C CA . PHE A 1 180 ? 1.468 1.743 14.248 1.00 95.56 180 PHE A CA 1
ATOM 1482 C C . PHE A 1 180 ? 2.493 0.665 14.592 1.00 95.56 180 PHE A C 1
ATOM 1484 O O . PHE A 1 180 ? 2.189 -0.221 15.390 1.00 95.56 180 PHE A O 1
ATOM 1491 N N . PHE A 1 181 ? 3.692 0.728 14.012 1.00 93.19 181 PHE A N 1
ATOM 1492 C CA . PHE A 1 181 ? 4.782 -0.194 14.340 1.00 93.19 181 PHE A CA 1
ATOM 1493 C C . PHE A 1 181 ? 5.596 0.269 15.558 1.00 93.19 181 PHE A C 1
ATOM 1495 O O . PHE A 1 181 ? 6.509 -0.430 15.987 1.00 93.19 181 PHE A O 1
ATOM 1502 N N . ASP A 1 182 ? 5.245 1.419 16.135 1.00 92.94 182 ASP A N 1
ATOM 1503 C CA . ASP A 1 182 ? 5.763 1.890 17.413 1.00 92.94 182 ASP A CA 1
ATOM 1504 C C . ASP A 1 182 ? 5.160 1.084 18.584 1.00 92.94 182 ASP A C 1
ATOM 1506 O O . ASP A 1 182 ? 3.955 0.811 18.636 1.00 92.94 182 ASP A O 1
ATOM 1510 N N . GLU A 1 183 ? 5.989 0.700 19.557 1.00 93.75 183 GLU A N 1
ATOM 1511 C CA . GLU A 1 183 ? 5.554 -0.105 20.708 1.00 93.75 183 GLU A CA 1
ATOM 1512 C C . GLU A 1 183 ? 4.467 0.590 21.540 1.00 93.75 183 GLU A C 1
ATOM 1514 O O . GLU A 1 183 ? 3.523 -0.054 22.016 1.00 93.75 183 GLU A O 1
ATOM 1519 N N . ARG A 1 184 ? 4.544 1.918 21.683 1.00 95.38 184 ARG A N 1
ATOM 1520 C CA . ARG A 1 184 ? 3.528 2.700 22.392 1.00 95.38 184 ARG A CA 1
ATOM 1521 C C . ARG A 1 184 ? 2.221 2.721 21.610 1.00 95.38 184 ARG A C 1
ATOM 1523 O O . ARG A 1 184 ? 1.163 2.635 22.234 1.00 95.38 184 ARG A O 1
ATOM 1530 N N . ALA A 1 185 ? 2.262 2.764 20.279 1.00 95.81 185 ALA A N 1
ATOM 1531 C CA . ALA A 1 185 ? 1.056 2.633 19.461 1.00 95.81 185 ALA A CA 1
ATOM 1532 C C . ALA A 1 185 ? 0.339 1.313 19.730 1.00 95.81 185 ALA A C 1
ATOM 1534 O O . ALA A 1 185 ? -0.865 1.293 19.994 1.00 95.81 185 ALA A O 1
ATOM 1535 N N . MET A 1 186 ? 1.099 0.219 19.758 1.00 95.19 186 MET A N 1
ATOM 1536 C CA . MET A 1 186 ? 0.576 -1.105 20.078 1.00 95.19 186 MET A CA 1
ATOM 1537 C C . MET A 1 186 ? -0.014 -1.175 21.488 1.00 95.19 186 MET A C 1
ATOM 1539 O O . MET A 1 186 ? -1.048 -1.822 21.685 1.00 95.19 186 MET A O 1
ATOM 1543 N N . HIS A 1 187 ? 0.596 -0.501 22.465 1.00 95.50 187 HIS A N 1
ATOM 1544 C CA . HIS A 1 187 ? 0.054 -0.400 23.819 1.00 95.50 187 HIS A CA 1
ATOM 1545 C C . HIS A 1 187 ? -1.282 0.363 23.849 1.00 95.50 187 HIS A C 1
ATOM 1547 O O . HIS A 1 187 ? -2.267 -0.152 24.383 1.00 95.50 187 HIS A O 1
ATOM 1553 N N . ILE A 1 188 ? -1.340 1.550 23.233 1.00 96.00 188 ILE A N 1
ATOM 1554 C CA . ILE A 1 188 ? -2.547 2.393 23.157 1.00 96.00 188 ILE A CA 1
ATOM 1555 C C . ILE A 1 188 ? -3.690 1.634 22.472 1.00 96.00 188 ILE A C 1
ATOM 1557 O O . ILE A 1 188 ? -4.794 1.557 23.018 1.00 96.00 188 ILE A O 1
ATOM 1561 N N . LEU A 1 189 ? -3.420 1.028 21.309 1.00 96.19 189 LEU A N 1
ATOM 1562 C CA . LEU A 1 189 ? -4.404 0.250 20.558 1.00 96.19 189 LEU A CA 1
ATOM 1563 C C . LEU A 1 189 ? -4.943 -0.909 21.401 1.00 96.19 189 LEU A C 1
ATOM 1565 O O . LEU A 1 189 ? -6.152 -1.026 21.583 1.00 96.19 189 LEU A O 1
ATOM 1569 N N . ASN A 1 190 ? -4.072 -1.747 21.971 1.00 95.12 190 ASN A N 1
ATOM 1570 C CA . ASN A 1 190 ? -4.520 -2.887 22.774 1.00 95.12 190 ASN A CA 1
ATOM 1571 C C . ASN A 1 190 ? -5.313 -2.461 24.018 1.00 95.12 190 ASN A C 1
ATOM 1573 O O . ASN A 1 190 ? -6.264 -3.149 24.387 1.00 95.12 190 ASN A O 1
ATOM 1577 N N . TYR A 1 191 ? -4.943 -1.357 24.669 1.00 95.19 191 TYR A N 1
ATOM 1578 C CA . TYR A 1 191 ? -5.667 -0.852 25.834 1.00 95.19 191 TYR A CA 1
ATOM 1579 C C . TYR A 1 191 ? -7.103 -0.452 25.481 1.00 95.19 191 TYR A C 1
ATOM 1581 O O . TYR A 1 191 ? -8.051 -0.898 26.131 1.00 95.19 191 TYR A O 1
ATOM 1589 N N . TRP A 1 192 ? -7.275 0.365 24.441 1.00 95.50 192 TRP A N 1
ATOM 1590 C CA . TRP A 1 192 ? -8.581 0.917 24.085 1.00 95.50 192 TRP A CA 1
ATOM 1591 C C . TRP A 1 192 ? -9.486 -0.078 23.369 1.00 95.50 192 TRP A C 1
ATOM 1593 O O . TRP A 1 192 ? -10.685 -0.115 23.651 1.00 95.50 192 TRP A O 1
ATOM 1603 N N . LEU A 1 193 ? -8.924 -0.921 22.502 1.00 94.44 193 LEU A N 1
ATOM 1604 C CA . LEU A 1 193 ? -9.687 -1.926 21.764 1.00 94.44 193 LEU A CA 1
ATOM 1605 C C . LEU A 1 193 ? -10.233 -3.021 22.688 1.00 94.44 193 LEU A C 1
ATOM 1607 O O . LEU A 1 193 ? -11.353 -3.474 22.492 1.00 94.44 193 LEU A O 1
ATOM 1611 N N . ARG A 1 194 ? -9.518 -3.394 23.761 1.00 92.56 194 ARG A N 1
ATOM 1612 C CA . ARG A 1 194 ? -10.053 -4.328 24.774 1.00 92.56 194 ARG A CA 1
ATOM 1613 C C . ARG A 1 194 ? -11.322 -3.821 25.457 1.00 92.56 194 ARG A C 1
ATOM 1615 O O . ARG A 1 194 ? -12.127 -4.630 25.898 1.00 92.56 194 ARG A O 1
ATOM 1622 N N . LYS A 1 195 ? -11.488 -2.501 25.564 1.00 92.81 195 LYS A N 1
ATOM 1623 C CA . LYS A 1 195 ? -12.676 -1.875 26.159 1.00 92.81 195 LYS A CA 1
ATOM 1624 C C . LYS A 1 195 ? -13.838 -1.723 25.170 1.00 92.81 195 LYS A C 1
ATOM 1626 O O . LYS A 1 195 ? -14.918 -1.328 25.590 1.00 92.81 195 LYS A O 1
ATOM 1631 N N . HIS A 1 196 ? -13.614 -1.998 23.885 1.00 93.19 196 HIS A N 1
ATOM 1632 C CA . HIS A 1 196 ? -14.577 -1.788 22.803 1.00 93.19 196 HIS A CA 1
ATOM 1633 C C . HIS A 1 196 ? -14.650 -3.018 21.881 1.00 93.19 196 HIS A C 1
ATOM 1635 O O . HIS A 1 196 ? -14.531 -2.904 20.662 1.00 93.19 196 HIS A O 1
ATOM 1641 N N . ASP A 1 197 ? -14.870 -4.194 22.470 1.00 90.88 197 ASP A N 1
ATOM 1642 C CA . ASP A 1 197 ? -14.899 -5.499 21.787 1.00 90.88 197 ASP A CA 1
ATOM 1643 C C . ASP A 1 197 ? -15.951 -5.621 20.661 1.00 90.88 197 ASP A C 1
ATOM 1645 O O . ASP A 1 197 ? -15.839 -6.458 19.755 1.00 90.88 197 ASP A O 1
ATOM 1649 N N . GLY A 1 198 ? -16.967 -4.758 20.691 1.00 92.06 198 GLY A N 1
ATOM 1650 C CA . GLY A 1 198 ? -18.031 -4.681 19.702 1.00 92.06 198 GLY A CA 1
ATOM 1651 C C . GLY A 1 198 ? -17.600 -4.161 18.328 1.00 92.06 198 GLY A C 1
ATOM 1652 O O . GLY A 1 198 ? -18.304 -4.455 17.356 1.00 92.06 198 GLY A O 1
ATOM 1653 N N . ILE A 1 199 ? -16.470 -3.449 18.226 1.00 94.31 199 ILE A N 1
ATOM 1654 C CA . ILE A 1 199 ? -16.059 -2.713 17.020 1.00 94.31 199 ILE A CA 1
ATOM 1655 C C . ILE A 1 199 ? -15.245 -3.611 16.074 1.00 94.31 199 ILE A C 1
ATOM 1657 O O . ILE A 1 199 ? -14.196 -4.121 16.464 1.00 94.31 199 ILE A O 1
ATOM 1661 N N . PRO A 1 200 ? -15.671 -3.816 14.813 1.00 96.38 200 PRO A N 1
ATOM 1662 C CA . PRO A 1 200 ? -14.873 -4.561 13.843 1.00 96.38 200 PRO A CA 1
ATOM 1663 C C . PRO A 1 200 ? -13.549 -3.858 13.531 1.00 96.38 200 PRO A C 1
ATOM 1665 O O . PRO A 1 200 ? -13.511 -2.641 13.350 1.00 96.38 200 PRO A O 1
ATOM 1668 N N . ILE A 1 201 ? -12.471 -4.633 13.413 1.00 97.62 201 ILE A N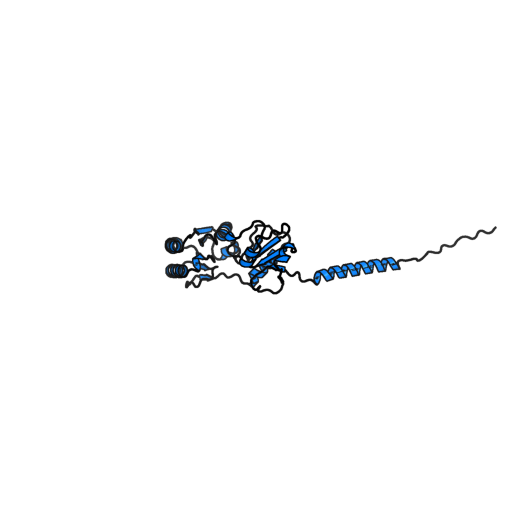 1
ATOM 1669 C CA . ILE A 1 201 ? -11.151 -4.124 13.027 1.00 97.62 201 ILE A CA 1
ATOM 1670 C C . ILE A 1 201 ? -10.724 -4.813 11.741 1.00 97.62 201 ILE A C 1
ATOM 1672 O O . ILE A 1 201 ? -10.577 -6.033 11.725 1.00 97.62 201 ILE A O 1
ATOM 1676 N N . VAL A 1 202 ? -10.480 -4.041 10.688 1.00 97.75 202 VAL A N 1
ATOM 1677 C CA . VAL A 1 202 ? -9.866 -4.516 9.447 1.00 97.75 202 VAL A CA 1
ATOM 1678 C C . VAL A 1 202 ? -8.395 -4.131 9.483 1.00 97.75 202 VAL A C 1
ATOM 1680 O O . VAL A 1 202 ? -8.048 -2.956 9.428 1.00 97.75 202 VAL A O 1
ATOM 1683 N N . ASP A 1 203 ? -7.527 -5.123 9.622 1.00 97.44 203 ASP A N 1
ATOM 1684 C CA . ASP A 1 203 ? -6.097 -4.928 9.828 1.00 97.44 203 ASP A CA 1
ATOM 1685 C C . ASP A 1 203 ? -5.306 -5.283 8.566 1.00 97.44 203 ASP A C 1
ATOM 1687 O O . ASP A 1 203 ? -5.087 -6.464 8.276 1.00 97.44 203 ASP A O 1
ATOM 1691 N N . LEU A 1 204 ? -4.881 -4.250 7.828 1.00 96.69 204 LEU A N 1
ATOM 1692 C CA . LEU A 1 204 ? -3.981 -4.368 6.674 1.00 96.69 204 LEU A CA 1
ATOM 1693 C C . LEU A 1 204 ? -2.500 -4.361 7.094 1.00 96.69 204 LEU A C 1
ATOM 1695 O O . LEU A 1 204 ? -1.635 -4.785 6.332 1.00 96.69 204 LEU A O 1
ATOM 1699 N N . ALA A 1 205 ? -2.202 -3.868 8.299 1.00 95.50 205 ALA A N 1
ATOM 1700 C CA . ALA A 1 205 ? -0.856 -3.778 8.863 1.00 95.50 205 ALA A CA 1
ATOM 1701 C C . ALA A 1 205 ? -0.377 -5.089 9.492 1.00 95.50 205 ALA A C 1
ATOM 1703 O O . ALA A 1 205 ? 0.816 -5.265 9.740 1.00 95.50 205 ALA A O 1
ATOM 1704 N N . ASN A 1 206 ? -1.306 -6.017 9.729 1.00 94.88 206 ASN A N 1
ATOM 1705 C CA . ASN A 1 206 ? -1.050 -7.292 10.374 1.00 94.88 206 ASN A CA 1
ATOM 1706 C C . ASN A 1 206 ? -0.408 -7.134 11.770 1.00 94.88 206 ASN A C 1
ATOM 1708 O O . ASN A 1 206 ? 0.524 -7.848 12.148 1.00 94.88 206 ASN A O 1
ATOM 1712 N N . LEU A 1 207 ? -0.928 -6.193 12.550 1.00 95.12 207 LEU A N 1
ATOM 1713 C CA . LEU A 1 207 ? -0.478 -5.914 13.908 1.00 95.12 207 LEU A CA 1
ATOM 1714 C C . LEU A 1 207 ? -0.887 -7.029 14.870 1.00 95.12 207 LEU A C 1
ATOM 1716 O O . LEU A 1 207 ? -1.956 -7.626 14.752 1.00 95.12 207 LEU A O 1
ATOM 1720 N N . ASN A 1 208 ? -0.093 -7.289 15.903 1.00 93.19 208 ASN A N 1
ATOM 1721 C CA . ASN A 1 208 ? -0.453 -8.268 16.930 1.00 93.19 208 ASN A CA 1
ATOM 1722 C C . ASN A 1 208 ? -1.461 -7.690 17.950 1.00 93.19 208 ASN A C 1
ATOM 1724 O O . ASN A 1 208 ? -1.122 -7.411 19.101 1.00 93.19 208 ASN A O 1
ATOM 1728 N N . LEU A 1 209 ? -2.696 -7.446 17.504 1.00 92.44 209 LEU A N 1
ATOM 1729 C CA . LEU A 1 209 ? -3.792 -6.908 18.316 1.00 92.44 209 LEU A CA 1
ATOM 1730 C C . LEU A 1 209 ? -4.664 -8.031 18.879 1.00 92.44 209 LEU A C 1
ATOM 1732 O O . LEU A 1 209 ? -5.149 -8.883 18.133 1.00 92.44 209 LEU A O 1
ATOM 1736 N N . LYS A 1 210 ? -4.912 -8.000 20.192 1.00 87.94 210 LYS A N 1
ATOM 1737 C CA . LYS A 1 210 ? -5.804 -8.954 20.867 1.00 87.94 210 LYS A CA 1
ATOM 1738 C C . LYS A 1 210 ? -7.236 -8.415 20.859 1.00 87.94 210 LYS A C 1
ATOM 1740 O O . LYS A 1 210 ? -7.609 -7.677 21.767 1.00 87.94 210 LYS A O 1
ATOM 1745 N N . HIS A 1 211 ? -8.014 -8.765 19.833 1.00 93.88 211 HIS A N 1
ATOM 1746 C CA . HIS A 1 211 ? -9.397 -8.305 19.682 1.00 93.88 211 HIS A CA 1
ATOM 1747 C C . HIS A 1 211 ? -10.286 -9.361 18.993 1.00 93.88 211 HIS A C 1
ATOM 1749 O O . HIS A 1 211 ? -9.875 -9.892 17.959 1.00 93.88 211 HIS A O 1
ATOM 1755 N N . PRO A 1 212 ? -11.492 -9.669 19.514 1.00 92.06 212 PRO A N 1
ATOM 1756 C CA . PRO A 1 212 ? -12.313 -10.782 19.021 1.00 92.06 212 PRO A CA 1
ATOM 1757 C C . PRO A 1 212 ? -12.855 -10.562 17.603 1.00 92.06 212 PRO A C 1
ATOM 1759 O O . PRO A 1 212 ? -12.949 -11.506 16.827 1.00 92.06 212 PRO A O 1
ATOM 1762 N N . LYS A 1 213 ? -13.168 -9.315 17.231 1.00 95.06 213 LYS A N 1
ATOM 1763 C CA . LYS A 1 213 ? -13.674 -8.953 15.892 1.00 95.06 213 LYS A CA 1
ATOM 1764 C C . LYS A 1 213 ? -12.587 -8.420 14.956 1.00 95.06 213 LYS A C 1
ATOM 1766 O O . LYS A 1 213 ? -12.815 -7.476 14.199 1.00 95.06 213 LYS A O 1
ATOM 1771 N N . LYS A 1 214 ? -11.373 -8.958 15.069 1.00 95.94 214 LYS A N 1
ATOM 1772 C CA . LYS A 1 214 ? -10.250 -8.572 14.217 1.00 95.94 214 LYS A CA 1
ATOM 1773 C C . LYS A 1 214 ? -10.207 -9.430 12.952 1.00 95.94 214 LYS A C 1
ATOM 1775 O O . LYS A 1 214 ? -10.057 -10.645 13.025 1.00 95.94 214 LYS A O 1
ATOM 1780 N N . PHE A 1 215 ? -10.219 -8.773 11.801 1.00 95.81 215 PHE A N 1
ATOM 1781 C CA . PHE A 1 215 ? -10.024 -9.367 10.487 1.00 95.81 215 PHE A CA 1
ATOM 1782 C C . PHE A 1 215 ? -8.679 -8.914 9.935 1.00 95.81 215 PHE A C 1
ATOM 1784 O O . PHE A 1 215 ? -8.519 -7.775 9.503 1.00 95.81 215 PHE A O 1
ATOM 1791 N N . THR A 1 216 ? -7.696 -9.808 9.950 1.00 95.19 216 THR A N 1
ATOM 1792 C CA . THR A 1 216 ? -6.427 -9.554 9.272 1.00 95.19 216 THR A CA 1
ATOM 1793 C C . THR A 1 216 ? -6.617 -9.782 7.779 1.00 95.19 216 THR A C 1
ATOM 1795 O O . THR A 1 216 ? -6.863 -10.908 7.345 1.00 95.19 216 THR A O 1
ATOM 1798 N N . HIS A 1 217 ? -6.465 -8.727 6.991 1.00 93.50 217 HIS A N 1
ATOM 1799 C CA . HIS A 1 217 ? -6.526 -8.808 5.543 1.00 93.50 217 HIS A CA 1
ATOM 1800 C C . HIS A 1 217 ? -5.107 -8.794 4.987 1.00 93.50 217 HIS A C 1
ATOM 1802 O O . HIS A 1 217 ? -4.395 -7.795 5.077 1.00 93.50 217 HIS A O 1
ATOM 1808 N N . ARG A 1 218 ? -4.681 -9.920 4.416 1.00 89.44 218 ARG A N 1
ATOM 1809 C CA . ARG A 1 218 ? -3.349 -10.065 3.829 1.00 89.44 218 ARG A CA 1
ATOM 1810 C C . ARG A 1 218 ? -3.469 -10.335 2.346 1.00 89.44 218 ARG A C 1
ATOM 1812 O O . ARG A 1 218 ? -4.062 -11.330 1.936 1.00 89.44 218 ARG A O 1
ATOM 1819 N N . ILE A 1 219 ? -2.790 -9.510 1.568 1.00 91.25 219 ILE A N 1
ATOM 1820 C CA . ILE A 1 219 ? -2.489 -9.846 0.187 1.00 91.25 219 ILE A CA 1
ATOM 1821 C C . ILE A 1 219 ? -1.435 -10.945 0.185 1.00 91.25 219 ILE A C 1
ATOM 1823 O O . ILE A 1 219 ? -0.357 -10.801 0.767 1.00 91.25 219 ILE A O 1
ATOM 1827 N N . SER A 1 220 ? -1.743 -12.060 -0.475 1.00 90.50 220 SER A N 1
ATOM 1828 C CA . SER A 1 220 ? -0.744 -13.100 -0.671 1.00 90.50 220 SER A CA 1
ATOM 1829 C C . SER A 1 220 ? 0.344 -12.595 -1.617 1.00 90.50 220 SER A C 1
ATOM 1831 O O . SER A 1 220 ? 0.073 -11.916 -2.610 1.00 90.50 220 SER A O 1
ATOM 1833 N N . LYS A 1 221 ? 1.590 -12.978 -1.328 1.00 88.94 221 LYS A N 1
ATOM 1834 C CA . LYS A 1 221 ? 2.746 -12.693 -2.188 1.00 88.94 221 LYS A CA 1
ATOM 1835 C C . LYS A 1 221 ? 2.455 -13.066 -3.644 1.00 88.94 221 LYS A C 1
ATOM 1837 O O . LYS A 1 221 ? 2.617 -12.242 -4.532 1.00 88.94 221 LYS A O 1
ATOM 1842 N N . GLN A 1 222 ? 1.934 -14.271 -3.868 1.00 89.75 222 GLN A N 1
ATOM 1843 C CA . GLN A 1 222 ? 1.570 -14.774 -5.196 1.00 89.75 222 GLN A CA 1
ATOM 1844 C C . GLN A 1 222 ? 0.596 -13.847 -5.934 1.00 89.75 222 GLN A C 1
ATOM 1846 O O . GLN A 1 222 ? 0.808 -13.553 -7.107 1.00 89.75 222 GLN A O 1
ATOM 1851 N N . LYS A 1 223 ? -0.444 -13.355 -5.250 1.00 91.94 223 LYS A N 1
ATOM 1852 C CA . LYS A 1 223 ? -1.439 -12.466 -5.856 1.00 91.94 223 LYS A CA 1
ATOM 1853 C C . LYS A 1 223 ? -0.833 -11.121 -6.234 1.00 91.94 223 LYS A C 1
ATOM 1855 O O . LYS A 1 223 ? -1.029 -10.660 -7.351 1.00 91.94 223 LYS A O 1
ATOM 1860 N N . TYR A 1 224 ? -0.030 -10.548 -5.342 1.00 92.88 224 TYR A N 1
ATOM 1861 C CA . TYR A 1 224 ? 0.694 -9.314 -5.621 1.00 92.88 224 TYR A CA 1
ATOM 1862 C C . TYR A 1 224 ? 1.629 -9.450 -6.835 1.00 92.88 224 TYR A C 1
ATOM 1864 O O . TYR A 1 224 ? 1.610 -8.597 -7.719 1.00 92.88 224 TYR A O 1
ATOM 1872 N N . PHE A 1 225 ? 2.393 -10.543 -6.940 1.00 89.56 225 PHE A N 1
ATOM 1873 C CA . PHE A 1 225 ? 3.265 -10.774 -8.100 1.00 89.56 225 PHE A CA 1
ATOM 1874 C C . PHE A 1 225 ? 2.497 -11.010 -9.391 1.00 89.56 225 PHE A C 1
ATOM 1876 O O . PHE A 1 225 ? 2.914 -10.524 -10.441 1.00 89.56 225 PHE A O 1
ATOM 1883 N N . LYS A 1 226 ? 1.359 -11.706 -9.314 1.00 90.88 226 LYS A N 1
ATOM 1884 C CA . LYS A 1 226 ? 0.452 -11.846 -10.450 1.00 90.88 226 LYS A CA 1
ATOM 1885 C C . LYS A 1 226 ? 0.010 -10.468 -10.950 1.00 90.88 226 LYS A C 1
ATOM 1887 O O . LYS A 1 226 ? 0.216 -10.172 -12.122 1.00 90.88 226 LYS A O 1
ATOM 1892 N N . THR A 1 227 ? -0.480 -9.601 -10.063 1.00 93.44 227 THR A N 1
ATOM 1893 C CA . THR A 1 227 ? -0.866 -8.225 -10.413 1.00 93.44 227 THR A CA 1
ATOM 1894 C C . THR A 1 227 ? 0.308 -7.432 -10.982 1.00 93.44 227 THR A C 1
ATOM 1896 O O . THR A 1 227 ? 0.165 -6.770 -12.005 1.00 93.44 227 THR A O 1
ATOM 1899 N N . LEU A 1 228 ? 1.492 -7.522 -10.373 1.00 92.69 228 LEU A N 1
ATOM 1900 C CA . LEU A 1 228 ? 2.691 -6.833 -10.849 1.00 92.69 228 LEU A CA 1
ATOM 1901 C C . LEU A 1 228 ? 3.056 -7.243 -12.283 1.00 92.69 228 LEU A C 1
ATOM 1903 O O . LEU A 1 228 ? 3.343 -6.382 -13.115 1.00 92.69 228 LEU A O 1
ATOM 1907 N N . ARG A 1 229 ? 2.996 -8.546 -12.583 1.00 90.56 229 ARG A N 1
ATOM 1908 C CA . ARG A 1 229 ? 3.218 -9.102 -13.924 1.00 90.56 229 ARG A CA 1
ATOM 1909 C C . ARG A 1 229 ? 2.147 -8.644 -14.907 1.00 90.56 229 ARG A C 1
ATOM 1911 O O . ARG A 1 229 ? 2.486 -8.206 -16.001 1.00 90.56 229 ARG A O 1
ATOM 1918 N N . GLU A 1 230 ? 0.876 -8.723 -14.530 1.00 91.94 230 GLU A N 1
ATOM 1919 C CA . GLU A 1 230 ? -0.243 -8.300 -15.377 1.00 91.94 230 GLU A CA 1
ATOM 1920 C C . GLU A 1 230 ? -0.130 -6.820 -15.739 1.00 91.94 230 GLU A C 1
ATOM 1922 O O . GLU A 1 230 ? -0.144 -6.482 -16.922 1.00 91.94 230 GLU A O 1
ATOM 1927 N N . VAL A 1 231 ? 0.091 -5.952 -14.746 1.00 93.56 231 VAL A N 1
ATOM 1928 C CA . VAL A 1 231 ? 0.314 -4.518 -14.962 1.00 93.56 231 VAL A CA 1
ATOM 1929 C C . VAL A 1 231 ? 1.530 -4.304 -15.857 1.00 93.56 231 VAL A C 1
ATOM 1931 O O . VAL A 1 231 ? 1.428 -3.578 -16.843 1.00 93.56 231 VAL A O 1
ATOM 1934 N N . PHE A 1 232 ? 2.658 -4.970 -15.585 1.00 92.69 232 PHE A N 1
ATOM 1935 C CA . PHE A 1 232 ? 3.860 -4.851 -16.413 1.00 92.69 232 PHE A CA 1
ATOM 1936 C C . PHE A 1 232 ? 3.624 -5.233 -17.874 1.00 92.69 232 PHE A C 1
ATOM 1938 O O . PHE A 1 232 ? 4.266 -4.660 -18.750 1.00 92.69 232 PHE A O 1
ATOM 1945 N N . LEU A 1 233 ? 2.722 -6.169 -18.165 1.00 91.19 233 LEU A N 1
ATOM 1946 C CA . LEU A 1 233 ? 2.436 -6.632 -19.523 1.00 91.19 233 LEU A CA 1
ATOM 1947 C C . LEU A 1 233 ? 1.340 -5.822 -20.231 1.00 91.19 233 LEU A C 1
ATOM 1949 O O . LEU A 1 233 ? 1.170 -5.980 -21.439 1.00 91.19 233 LEU A O 1
ATOM 1953 N N . LEU A 1 234 ? 0.641 -4.910 -19.543 1.00 92.00 234 LEU A N 1
ATOM 1954 C CA . LEU A 1 234 ? -0.388 -4.079 -20.173 1.00 92.00 234 LEU A CA 1
ATOM 1955 C C . LEU A 1 234 ? 0.205 -3.264 -21.341 1.00 92.00 234 LEU A C 1
ATOM 1957 O O . LEU A 1 234 ? 1.212 -2.568 -21.166 1.00 92.00 234 LEU A O 1
ATOM 1961 N N . PRO A 1 235 ? -0.389 -3.311 -22.548 1.00 86.81 235 PRO A N 1
ATOM 1962 C CA . PRO A 1 235 ? 0.164 -2.616 -23.711 1.00 86.81 235 PRO A CA 1
ATOM 1963 C C . PRO A 1 235 ? 0.129 -1.095 -23.519 1.00 86.81 235 PRO A C 1
ATOM 1965 O O . PRO A 1 235 ? 1.127 -0.421 -23.769 1.00 86.81 235 PRO A O 1
ATOM 1968 N N . ASN A 1 236 ? -0.974 -0.580 -22.967 1.00 87.75 236 ASN A N 1
ATOM 1969 C CA . ASN A 1 236 ? -1.249 0.847 -22.805 1.00 87.75 236 ASN A CA 1
ATOM 1970 C C . ASN A 1 236 ? -1.268 1.241 -21.324 1.00 87.75 236 ASN A C 1
ATOM 1972 O O . ASN A 1 236 ? -2.319 1.492 -20.736 1.00 87.75 236 ASN A O 1
ATOM 1976 N N . LEU A 1 237 ? -0.091 1.267 -20.705 1.00 91.06 237 LEU A N 1
ATOM 1977 C CA . LEU A 1 237 ? 0.056 1.740 -19.333 1.00 91.06 237 LEU A CA 1
ATOM 1978 C C . LEU A 1 237 ? -0.022 3.269 -19.260 1.00 91.06 237 LEU A C 1
ATOM 1980 O O . LEU A 1 237 ? 0.689 3.984 -19.963 1.00 91.06 237 LEU A O 1
ATOM 1984 N N . ILE A 1 238 ? -0.870 3.756 -18.357 1.00 90.81 238 ILE A N 1
ATOM 1985 C CA . ILE A 1 238 ? -1.037 5.180 -18.068 1.00 90.81 238 ILE A CA 1
ATOM 1986 C C . ILE A 1 238 ? 0.030 5.593 -17.051 1.00 90.81 238 ILE A C 1
ATOM 1988 O O . ILE A 1 238 ? 0.034 5.085 -15.930 1.00 90.81 238 ILE A O 1
ATOM 1992 N N . ARG A 1 239 ? 0.933 6.502 -17.432 1.00 91.94 239 ARG A N 1
ATOM 1993 C CA . ARG A 1 239 ? 1.946 7.064 -16.522 1.00 91.94 239 ARG A CA 1
ATOM 1994 C C . ARG A 1 239 ? 1.281 7.825 -15.371 1.00 91.94 239 ARG A C 1
ATOM 1996 O O . ARG A 1 239 ? 0.213 8.407 -15.553 1.00 91.94 239 ARG A O 1
ATOM 2003 N N . GLY A 1 240 ? 1.878 7.768 -14.185 1.00 90.69 240 GLY A N 1
ATOM 2004 C CA . GLY A 1 240 ? 1.335 8.350 -12.958 1.00 90.69 240 GLY A CA 1
ATOM 2005 C C . GLY A 1 240 ? 0.172 7.552 -12.365 1.00 90.69 240 GLY A C 1
ATOM 2006 O O . GLY A 1 240 ? -0.307 7.869 -11.278 1.00 90.69 240 GLY A O 1
ATOM 2007 N N . LYS A 1 241 ? -0.297 6.495 -13.043 1.00 93.56 241 LYS A N 1
ATOM 2008 C CA . LYS A 1 241 ? -1.348 5.638 -12.503 1.00 93.56 241 LYS A CA 1
ATOM 2009 C C . LYS A 1 241 ? -0.790 4.709 -11.434 1.00 93.56 241 LYS A C 1
ATOM 2011 O O . LYS A 1 241 ? 0.314 4.168 -11.547 1.00 93.56 241 LYS A O 1
ATOM 2016 N N . ILE A 1 242 ? -1.620 4.496 -10.423 1.00 94.19 242 ILE A N 1
ATOM 2017 C CA . ILE A 1 242 ? -1.358 3.596 -9.315 1.00 94.19 242 ILE A CA 1
ATOM 2018 C C . ILE A 1 242 ? -2.326 2.423 -9.413 1.00 94.19 242 ILE A C 1
ATOM 2020 O O . ILE A 1 242 ? -3.527 2.605 -9.606 1.00 94.19 242 ILE A O 1
ATOM 2024 N N . TYR A 1 243 ? -1.769 1.221 -9.356 1.00 95.06 243 TYR A N 1
ATOM 2025 C CA . TYR A 1 243 ? -2.488 -0.039 -9.407 1.00 95.06 243 TYR A CA 1
ATOM 2026 C C . TYR A 1 243 ? -2.438 -0.703 -8.035 1.00 95.06 243 TYR A C 1
ATOM 2028 O O . TYR A 1 243 ? -1.416 -0.673 -7.343 1.00 95.06 243 TYR A O 1
ATOM 2036 N N . TYR A 1 244 ? -3.552 -1.323 -7.673 1.00 94.94 244 TYR A N 1
ATOM 2037 C CA . TYR A 1 244 ? -3.735 -2.064 -6.434 1.00 94.94 244 TYR A CA 1
ATOM 2038 C C . TYR A 1 244 ? -3.964 -3.535 -6.750 1.00 94.94 244 TYR A C 1
ATOM 2040 O O . TYR A 1 244 ? -4.207 -3.908 -7.899 1.00 94.94 244 TYR A O 1
ATOM 2048 N N . VAL A 1 245 ? -3.875 -4.380 -5.730 1.00 93.94 245 VAL A N 1
ATOM 2049 C CA . VAL A 1 245 ? -4.138 -5.806 -5.895 1.00 93.94 245 VAL A CA 1
ATOM 2050 C C . VAL A 1 245 ? -5.642 -6.040 -5.872 1.00 93.94 245 VAL A C 1
ATOM 2052 O O . VAL A 1 245 ? -6.291 -5.833 -4.847 1.00 93.94 245 VAL A O 1
ATOM 2055 N N . GLU A 1 246 ? -6.180 -6.473 -7.010 1.00 87.56 246 GLU A N 1
ATOM 2056 C CA . GLU A 1 246 ? -7.580 -6.881 -7.141 1.00 87.56 246 GLU A CA 1
ATOM 2057 C C . GLU A 1 246 ? -7.872 -8.110 -6.284 1.00 87.56 246 GLU A C 1
ATOM 2059 O O . GLU A 1 246 ? -7.001 -8.975 -6.116 1.00 87.56 246 GLU A O 1
ATOM 2064 N N . GLU A 1 247 ? -9.092 -8.196 -5.741 1.00 72.38 247 GLU A N 1
ATOM 2065 C CA . GLU A 1 247 ? -9.511 -9.322 -4.906 1.00 72.38 247 GLU A CA 1
ATOM 2066 C C . GLU A 1 247 ? -10.421 -10.356 -5.552 1.00 72.38 247 GLU A C 1
ATOM 2068 O O . GLU A 1 247 ? -11.462 -9.977 -6.114 1.00 72.38 247 GLU A O 1
#

Sequence (247 aa):
MIAQKPEKRAREGDRGPFIVAMVLIFFIGVFFINLGVLFPFQISVYTLEPLPFDDYREVKKENICAEKRLLIYGIRAYLDVKKIRCPSQLRVVGNVLYVSEVYEPQDVYVLPLPNPESLRRYGNIFVVFHSRYTSFYVEELKKHLSIKQVQLSHIYELERELPKALTLGHPLLILPDPIFFDERAMHILNYWLRKHDGIPIVDLANLNLKHPKKFTHRISKQKYFKTLREVFLLPNLIRGKIYYVEE

Radius of gyration: 30.29 Å; chains: 1; bounding box: 44×42×131 Å

Secondary structure (DSSP, 8-state):
--PPPPPP-------HHHHHHHHHHHHHHHHHHHHHHHS---EEEEESS--S-SSEEEPPGGGGGG-SEEEEESHHHHHHHTT---TT-EEEEES-S-GGGT--TTSEEEEEEE-GGGGGGG-SEEEEEE-TTTHHHHHHHHHHSEEEEEE-SSHHHHHHHHHHHHTT-PPEEE---GGGGSHHHHHHHHHHHHT-TTS-EEESS------TTEEE----HHHHHHHHHHHHH-SSPPTT-EEEE--

pLDDT: mean 86.77, std 15.74, range [38.59, 98.44]

Foldseek 3Di:
DDDDDDDDDDDPDDPVVVVVVVVVVVVVVVVVVVVVVPDQPQAAEDEPDDDPDDRHDDDDLVCVLVALEYEYEDPVSCVVNVPPDNPNHEYEYEDQAQCLVPFDQRYEYEHQAEQLQVCCVVHQEEEEEAESRCVVVVVNNVVRGHYPYDYDPALVVCLVCVLVVLVVLEAYEYDLHPSCVDPVNQVSQQVRQVVRLSHAYEYQNPDPHDHPNYDDDGDDPVQSVVQSVVQSPDPDHRGSYYHYRYD